Protein AF-A0A978S9V2-F1 (afdb_monomer)

Structure (mmCIF, N/CA/C/O backbone):
data_AF-A0A978S9V2-F1
#
_entry.id   AF-A0A978S9V2-F1
#
loop_
_atom_site.group_PDB
_atom_site.id
_atom_site.type_symbol
_atom_site.label_atom_id
_atom_site.label_alt_id
_atom_site.label_comp_id
_atom_site.label_asym_id
_atom_site.label_entity_id
_atom_site.label_seq_id
_atom_site.pdbx_PDB_ins_code
_atom_site.Cartn_x
_atom_site.Cartn_y
_atom_site.Cartn_z
_atom_site.occupancy
_atom_site.B_iso_or_equiv
_atom_site.auth_seq_id
_atom_site.auth_comp_id
_atom_site.auth_asym_id
_atom_site.auth_atom_id
_atom_site.pdbx_PDB_model_num
ATOM 1 N N . MET A 1 1 ? 34.628 8.560 -65.265 1.00 61.41 1 MET A N 1
ATOM 2 C CA . MET A 1 1 ? 34.557 8.306 -63.808 1.00 61.41 1 MET A CA 1
ATOM 3 C C . MET A 1 1 ? 33.973 9.504 -63.064 1.00 61.41 1 MET A C 1
ATOM 5 O O . MET A 1 1 ? 33.261 9.303 -62.089 1.00 61.41 1 MET A O 1
ATOM 9 N N . ASP A 1 2 ? 34.156 10.719 -63.581 1.00 76.75 2 ASP A N 1
ATOM 10 C CA . ASP A 1 2 ? 33.736 11.970 -62.929 1.00 76.75 2 ASP A CA 1
ATOM 11 C C . ASP A 1 2 ? 32.212 12.151 -62.829 1.00 76.75 2 ASP A C 1
ATOM 13 O O . ASP A 1 2 ? 31.717 12.600 -61.801 1.00 76.75 2 ASP A O 1
ATOM 17 N N . LEU A 1 3 ? 31.441 11.716 -63.838 1.00 75.19 3 LEU A N 1
ATOM 18 C CA . LEU A 1 3 ? 29.969 11.798 -63.816 1.00 75.19 3 LEU A CA 1
ATOM 19 C C . LEU A 1 3 ? 29.335 10.874 -62.756 1.00 75.19 3 LEU A C 1
ATOM 21 O O . LEU A 1 3 ? 28.337 11.225 -62.135 1.00 75.19 3 LEU A O 1
ATOM 25 N N . VAL A 1 4 ? 29.932 9.696 -62.532 1.00 78.44 4 VAL A N 1
ATOM 26 C CA . VAL A 1 4 ? 29.474 8.723 -61.523 1.00 78.44 4 VAL A CA 1
ATOM 27 C C . VAL A 1 4 ? 29.807 9.225 -60.118 1.00 78.44 4 VAL A C 1
ATOM 29 O O . VAL A 1 4 ? 28.968 9.141 -59.226 1.00 78.44 4 VAL A O 1
ATOM 32 N N . LEU A 1 5 ? 30.993 9.818 -59.931 1.00 76.50 5 LEU A N 1
ATOM 33 C CA . LEU A 1 5 ? 31.361 10.459 -58.668 1.00 76.50 5 LEU A CA 1
ATOM 34 C C . LEU A 1 5 ? 30.442 11.649 -58.343 1.00 76.50 5 LEU A C 1
ATOM 36 O O . LEU A 1 5 ? 30.001 11.777 -57.204 1.00 76.50 5 LEU A O 1
ATOM 40 N N . ALA A 1 6 ? 30.109 12.479 -59.338 1.00 78.38 6 ALA A N 1
ATOM 41 C CA . ALA A 1 6 ? 29.243 13.647 -59.165 1.00 78.38 6 ALA A CA 1
ATOM 42 C C . ALA A 1 6 ? 27.792 13.288 -58.787 1.00 78.38 6 ALA A C 1
ATOM 44 O O . ALA A 1 6 ? 27.153 14.042 -58.058 1.00 78.38 6 ALA A O 1
ATOM 45 N N . LEU A 1 7 ? 27.281 12.134 -59.239 1.00 76.44 7 LEU A N 1
ATOM 46 C CA . LEU A 1 7 ? 25.946 11.629 -58.883 1.00 76.44 7 LEU A CA 1
ATOM 47 C C . LEU A 1 7 ? 25.916 10.900 -57.529 1.00 76.44 7 LEU A C 1
ATOM 49 O O . LEU A 1 7 ? 24.924 10.992 -56.809 1.00 76.44 7 LEU A O 1
ATOM 53 N N . LEU A 1 8 ? 26.995 10.198 -57.161 1.00 80.19 8 LEU A N 1
ATOM 54 C CA . LEU A 1 8 ? 27.087 9.487 -55.881 1.00 80.19 8 LEU A CA 1
ATOM 55 C C . LEU A 1 8 ? 27.379 10.417 -54.696 1.00 80.19 8 LEU A C 1
ATOM 57 O O . LEU A 1 8 ? 26.892 10.154 -53.602 1.00 80.19 8 LEU A O 1
ATOM 61 N N . PHE A 1 9 ? 28.121 11.508 -54.902 1.00 83.44 9 PHE A N 1
ATOM 62 C CA . PHE A 1 9 ? 28.491 12.464 -53.851 1.00 83.44 9 PHE A CA 1
ATOM 63 C C . PHE A 1 9 ? 27.306 13.090 -53.079 1.00 83.44 9 PHE A C 1
ATOM 65 O O . PHE A 1 9 ? 27.344 13.100 -51.849 1.00 83.44 9 PHE A O 1
ATOM 72 N N . PRO A 1 10 ? 26.225 13.585 -53.718 1.00 79.69 10 PRO A N 1
ATOM 73 C CA . PRO A 1 10 ? 25.066 14.087 -52.978 1.00 79.69 10 PRO A CA 1
ATOM 74 C C . PRO A 1 10 ? 24.311 12.964 -52.258 1.00 79.69 10 PRO A C 1
ATOM 76 O O . PRO A 1 10 ? 23.772 13.194 -51.180 1.00 79.69 10 PRO A O 1
ATOM 79 N N . PHE A 1 11 ? 24.305 11.745 -52.806 1.00 80.81 11 PHE A N 1
ATOM 80 C CA . PHE A 1 11 ? 23.657 10.594 -52.179 1.00 80.81 11 PHE A CA 1
ATOM 81 C C . PHE A 1 11 ? 24.416 10.138 -50.928 1.00 80.81 11 PHE A C 1
ATOM 83 O O . PHE A 1 11 ? 23.800 9.893 -49.896 1.00 80.81 11 PHE A O 1
ATOM 90 N N . THR A 1 12 ? 25.751 10.098 -50.972 1.00 78.81 12 THR A N 1
ATOM 91 C CA . THR A 1 12 ? 26.580 9.804 -49.796 1.00 78.81 12 THR A CA 1
ATOM 92 C C . THR A 1 12 ? 26.512 10.918 -48.758 1.00 78.81 12 THR A C 1
ATOM 94 O O . THR A 1 12 ? 26.415 10.610 -47.575 1.00 78.81 12 THR A O 1
ATOM 97 N N . LEU A 1 13 ? 26.486 12.192 -49.161 1.00 78.69 13 LEU A N 1
ATOM 98 C CA . LEU A 1 13 ? 26.325 13.317 -48.235 1.00 78.69 13 LEU A CA 1
ATOM 99 C C . LEU A 1 13 ? 24.945 13.313 -47.557 1.00 78.69 13 LEU A C 1
ATOM 101 O O . LEU A 1 13 ? 24.856 13.565 -46.359 1.00 78.69 13 LEU A O 1
ATOM 105 N N . LEU A 1 14 ? 23.880 12.983 -48.295 1.00 76.25 14 LEU A N 1
ATOM 106 C CA . LEU A 1 14 ? 22.527 12.837 -47.752 1.00 76.25 14 LEU A CA 1
ATOM 107 C C . LEU A 1 14 ? 22.433 11.636 -46.800 1.00 76.25 14 LEU A C 1
ATOM 109 O O . LEU A 1 14 ? 21.829 11.748 -45.739 1.00 76.25 14 LEU A O 1
ATOM 113 N N . LEU A 1 15 ? 23.051 10.504 -47.146 1.00 72.81 15 LEU A N 1
ATOM 114 C CA . LEU A 1 15 ? 23.054 9.304 -46.308 1.00 72.81 15 LEU A CA 1
ATOM 115 C C . LEU A 1 15 ? 23.854 9.526 -45.013 1.00 72.81 15 LEU A C 1
ATOM 117 O O . LEU A 1 15 ? 23.408 9.148 -43.932 1.00 72.81 15 LEU A O 1
ATOM 121 N N . LEU A 1 16 ? 25.011 10.188 -45.113 1.00 69.81 16 LEU A N 1
ATOM 122 C CA . LEU A 1 16 ? 25.879 10.493 -43.975 1.00 69.81 16 LEU A CA 1
ATOM 123 C C . LEU A 1 16 ? 25.289 11.610 -43.095 1.00 69.81 16 LEU A C 1
ATOM 125 O O . LEU A 1 16 ? 25.286 11.495 -41.871 1.00 69.81 16 LEU A O 1
ATOM 129 N N . GLY A 1 17 ? 24.743 12.666 -43.707 1.00 65.81 17 GLY A N 1
ATOM 130 C CA . GLY A 1 17 ? 24.103 13.786 -43.012 1.00 65.81 17 GLY A CA 1
ATOM 131 C C . GLY A 1 17 ? 22.752 13.418 -42.393 1.00 65.81 17 GLY A C 1
ATOM 132 O O . GLY A 1 17 ? 22.474 13.786 -41.253 1.00 65.81 17 GLY A O 1
ATOM 133 N N . GLY A 1 18 ? 21.938 12.631 -43.103 1.00 64.31 18 GLY A N 1
ATOM 134 C CA . GLY A 1 18 ? 20.679 12.085 -42.597 1.00 64.31 18 GLY A CA 1
ATOM 135 C C . GLY A 1 18 ? 20.906 11.105 -41.448 1.00 64.31 18 GLY A C 1
ATOM 136 O O . GLY A 1 18 ? 20.257 11.227 -40.412 1.00 64.31 18 GLY A O 1
ATOM 137 N N . GLY A 1 19 ? 21.899 10.217 -41.581 1.00 64.19 19 GLY A N 1
ATOM 138 C CA . GLY A 1 19 ? 22.315 9.316 -40.507 1.00 64.19 19 GLY A CA 1
ATOM 139 C C . GLY A 1 19 ? 22.765 10.066 -39.247 1.00 64.19 19 GLY A C 1
ATOM 140 O O . GLY A 1 19 ? 22.345 9.720 -38.142 1.00 64.19 19 GLY A O 1
ATOM 141 N N . ALA A 1 20 ? 23.542 11.143 -39.400 1.00 62.25 20 ALA A N 1
ATOM 142 C CA . ALA A 1 20 ? 23.980 11.974 -38.279 1.00 62.25 20 ALA A CA 1
ATOM 143 C C . ALA A 1 20 ? 22.811 12.668 -37.553 1.00 62.25 20 ALA A C 1
ATOM 145 O O . ALA A 1 20 ? 22.791 12.690 -36.325 1.00 62.25 20 ALA A O 1
ATOM 146 N N . ALA A 1 21 ? 21.801 13.181 -38.261 1.00 61.62 21 ALA A N 1
ATOM 147 C CA . ALA A 1 21 ? 20.644 13.811 -37.615 1.00 61.62 21 ALA A CA 1
ATOM 148 C C . ALA A 1 21 ? 19.782 12.804 -36.828 1.00 61.62 21 ALA A C 1
ATOM 150 O O . ALA A 1 21 ? 19.339 13.101 -35.722 1.00 61.62 21 ALA A O 1
ATOM 151 N N . SER A 1 22 ? 19.602 11.587 -37.352 1.00 62.66 22 SER A N 1
ATOM 152 C CA . SER A 1 22 ? 18.889 10.503 -36.655 1.00 62.66 22 SER A CA 1
ATOM 153 C C . SER A 1 22 ? 19.675 9.858 -35.506 1.00 62.66 22 SER A C 1
ATOM 155 O O . SER A 1 22 ? 19.133 9.025 -34.785 1.00 62.66 22 SER A O 1
ATOM 157 N N . SER A 1 23 ? 20.950 10.219 -35.338 1.00 74.94 23 SER A N 1
ATOM 158 C CA . SER A 1 23 ? 21.834 9.608 -34.343 1.00 74.94 23 SER A CA 1
ATOM 159 C C . SER A 1 23 ? 21.680 10.210 -32.948 1.00 74.94 23 SER A C 1
ATOM 161 O O . SER A 1 23 ? 22.048 9.591 -31.960 1.00 74.94 23 SER A O 1
ATOM 163 N N . MET A 1 24 ? 21.157 11.428 -32.828 1.00 83.50 24 MET A N 1
ATOM 164 C CA . MET A 1 24 ? 21.107 12.133 -31.551 1.00 83.50 24 MET A CA 1
ATOM 165 C C . MET A 1 24 ? 19.735 11.989 -30.895 1.00 83.50 24 MET A C 1
ATOM 167 O O . MET A 1 24 ? 18.736 12.492 -31.406 1.00 83.50 24 MET A O 1
ATOM 171 N N . LYS A 1 25 ? 19.689 11.351 -29.722 1.00 86.81 25 LYS A N 1
ATOM 172 C CA . LYS A 1 25 ? 18.493 11.263 -28.878 1.00 86.81 25 LYS A CA 1
ATOM 173 C C . LYS A 1 25 ? 18.740 11.966 -27.550 1.00 86.81 25 LYS A C 1
ATOM 175 O O . LYS A 1 25 ? 19.698 11.670 -26.840 1.00 86.81 25 LYS A O 1
ATOM 180 N N . LEU A 1 26 ? 17.848 12.888 -27.206 1.00 89.69 26 LEU A N 1
ATOM 181 C CA . LEU A 1 26 ? 17.814 13.515 -25.891 1.00 89.69 26 LEU A CA 1
ATOM 182 C C . LEU A 1 26 ? 16.949 12.667 -24.952 1.00 89.69 26 LEU A C 1
ATOM 184 O O . LEU A 1 26 ? 15.792 12.399 -25.274 1.00 89.69 26 LEU A O 1
ATOM 188 N N . ILE A 1 27 ? 17.509 12.272 -23.810 1.00 92.50 27 ILE A N 1
ATOM 189 C CA . ILE A 1 27 ? 16.778 11.616 -22.720 1.00 92.50 27 ILE A CA 1
ATOM 190 C C . ILE A 1 27 ? 16.527 12.642 -21.617 1.00 92.50 27 ILE A C 1
ATOM 192 O O . ILE A 1 27 ? 17.443 13.356 -21.197 1.00 92.50 27 ILE A O 1
ATOM 196 N N . ASN A 1 28 ? 15.276 12.731 -21.167 1.00 91.69 28 ASN A N 1
ATOM 197 C CA . ASN A 1 28 ? 14.870 13.672 -20.129 1.00 91.69 28 ASN A CA 1
ATOM 198 C C . ASN A 1 28 ? 15.464 13.300 -18.763 1.00 91.69 28 ASN A C 1
ATOM 200 O O . ASN A 1 28 ? 15.701 12.134 -18.458 1.00 91.69 28 ASN A O 1
ATOM 204 N N . GLN A 1 29 ? 15.656 14.303 -17.905 1.00 90.50 29 GLN A N 1
ATOM 205 C CA . GLN A 1 29 ? 16.089 14.078 -16.524 1.00 90.50 29 GLN A CA 1
ATOM 206 C C . GLN A 1 29 ? 15.099 13.188 -15.764 1.00 90.50 29 GLN A C 1
ATOM 208 O O . GLN A 1 29 ? 13.885 13.405 -15.808 1.00 90.50 29 GLN A O 1
ATOM 213 N N . GLY A 1 30 ? 15.625 12.189 -15.053 1.00 90.50 30 GLY A N 1
ATOM 214 C CA . GLY A 1 30 ? 14.831 11.190 -14.335 1.00 90.50 30 GLY A CA 1
ATOM 215 C C . GLY A 1 30 ? 14.221 10.092 -15.213 1.00 90.50 30 GLY A C 1
ATOM 216 O O . GLY A 1 30 ? 13.412 9.325 -14.699 1.00 90.50 30 GLY A O 1
ATOM 217 N N . ASN A 1 31 ? 14.598 10.010 -16.491 1.00 94.12 31 ASN A N 1
ATOM 218 C CA . ASN A 1 31 ? 14.337 8.853 -17.344 1.00 94.12 31 ASN A CA 1
ATOM 219 C C . ASN A 1 31 ? 15.657 8.190 -17.739 1.00 94.12 31 ASN A C 1
ATOM 221 O O . ASN A 1 31 ? 16.692 8.849 -17.855 1.00 94.12 31 ASN A O 1
ATOM 225 N N . GLU A 1 32 ? 15.597 6.892 -17.987 1.00 94.75 32 GLU A N 1
ATOM 226 C CA . GLU A 1 32 ? 16.678 6.115 -18.579 1.00 94.75 32 GLU A CA 1
ATOM 227 C C . GLU A 1 32 ? 16.117 5.301 -19.746 1.00 94.75 32 GLU A C 1
ATOM 229 O O . GLU A 1 32 ? 14.918 5.031 -19.815 1.00 94.75 32 GLU A O 1
ATOM 234 N N . ALA A 1 33 ? 16.979 4.919 -20.684 1.00 94.88 33 ALA A N 1
ATOM 235 C CA . ALA A 1 33 ? 16.569 4.088 -21.811 1.00 94.88 33 ALA A CA 1
ATOM 236 C C . ALA A 1 33 ? 17.560 2.954 -22.065 1.00 94.88 33 ALA A C 1
ATOM 238 O O . ALA A 1 33 ? 18.762 3.118 -21.855 1.00 94.88 33 ALA A O 1
ATOM 239 N N . LEU A 1 34 ? 17.073 1.810 -22.540 1.00 94.56 34 LEU A N 1
ATOM 240 C CA . LEU A 1 34 ? 17.917 0.682 -22.933 1.00 94.56 34 LEU A CA 1
ATOM 241 C C . LEU A 1 34 ? 18.047 0.612 -24.445 1.00 94.56 34 LEU A C 1
ATOM 243 O O . LEU A 1 34 ? 17.070 0.758 -25.185 1.00 94.56 34 LEU A O 1
ATOM 247 N N . VAL A 1 35 ? 19.275 0.362 -24.888 1.00 94.50 35 VAL A N 1
ATOM 248 C CA . VAL A 1 35 ? 19.612 0.225 -26.299 1.00 94.50 35 VAL A CA 1
ATOM 249 C C . VAL A 1 35 ? 20.066 -1.190 -26.574 1.00 94.50 35 VAL A C 1
ATOM 251 O O . VAL A 1 35 ? 20.998 -1.699 -25.941 1.00 94.50 35 VAL A O 1
ATOM 254 N N . GLU A 1 36 ? 19.459 -1.780 -27.593 1.00 94.62 36 GLU A N 1
ATOM 255 C CA . GLU A 1 36 ? 19.910 -3.029 -28.174 1.00 94.62 36 GLU A CA 1
ATOM 256 C C . GLU A 1 36 ? 20.604 -2.779 -29.504 1.00 94.62 36 GLU A C 1
ATOM 258 O O . GLU A 1 36 ? 20.183 -1.944 -30.307 1.00 94.62 36 GLU A O 1
ATOM 263 N N . ARG A 1 37 ? 21.658 -3.553 -29.754 1.00 93.25 37 ARG A N 1
ATOM 264 C CA . ARG A 1 37 ? 22.321 -3.620 -31.051 1.00 93.25 37 ARG A CA 1
ATOM 265 C C . ARG A 1 37 ? 22.143 -5.015 -31.615 1.00 93.25 37 ARG A C 1
ATOM 267 O O . ARG A 1 37 ? 22.615 -5.982 -31.022 1.00 93.25 37 ARG A O 1
ATOM 274 N N . LEU A 1 38 ? 21.486 -5.114 -32.772 1.00 90.25 38 LEU A N 1
ATOM 275 C CA . LEU A 1 38 ? 21.221 -6.395 -33.445 1.00 90.25 38 LEU A CA 1
ATOM 276 C C . LEU A 1 38 ? 20.538 -7.433 -32.521 1.00 90.25 38 LEU A C 1
ATOM 278 O O . LEU A 1 38 ? 20.874 -8.616 -32.556 1.00 90.25 38 LEU A O 1
ATOM 282 N N . GLY A 1 39 ? 19.610 -6.979 -31.670 1.00 86.88 39 GLY A N 1
ATOM 283 C CA . GLY A 1 39 ? 18.834 -7.831 -30.756 1.00 86.88 39 GLY A CA 1
ATOM 284 C C . GLY A 1 39 ? 19.584 -8.310 -29.509 1.00 86.88 39 GLY A C 1
ATOM 285 O O . GLY A 1 39 ? 19.162 -9.269 -28.872 1.00 86.88 39 GLY A O 1
ATOM 286 N N . LYS A 1 40 ? 20.725 -7.696 -29.174 1.00 90.88 40 LYS A N 1
ATOM 287 C CA . LYS A 1 40 ? 21.423 -7.917 -27.901 1.00 90.88 40 LYS A CA 1
ATOM 288 C C . LYS A 1 40 ? 21.531 -6.613 -27.137 1.00 90.88 40 LYS A C 1
ATOM 290 O O . LYS A 1 40 ? 21.808 -5.574 -27.742 1.00 90.88 40 LYS A O 1
ATOM 295 N N . TYR A 1 41 ? 21.404 -6.690 -25.816 1.00 92.94 41 TYR A N 1
ATOM 296 C CA . TYR A 1 41 ? 21.690 -5.563 -24.938 1.00 92.94 41 TYR A CA 1
ATOM 297 C C . TYR A 1 41 ? 23.083 -4.986 -25.229 1.00 92.94 41 TYR A C 1
ATOM 299 O O . TYR A 1 41 ? 24.070 -5.723 -25.316 1.00 92.94 41 TYR A O 1
ATOM 307 N N . HIS A 1 42 ? 23.152 -3.666 -25.415 1.00 91.38 42 HIS A N 1
ATOM 308 C CA . HIS A 1 42 ? 24.404 -2.964 -25.681 1.00 91.38 42 HIS A CA 1
ATOM 309 C C . HIS A 1 42 ? 24.790 -2.023 -24.542 1.00 91.38 42 HIS A C 1
ATOM 311 O O . HIS A 1 42 ? 25.922 -2.090 -24.062 1.00 91.38 42 HIS A O 1
ATOM 317 N N . ARG A 1 43 ? 23.884 -1.117 -24.150 1.00 91.38 43 ARG A N 1
ATOM 318 C CA . ARG A 1 43 ? 24.111 -0.150 -23.067 1.00 91.38 43 ARG A CA 1
ATOM 319 C C . ARG A 1 43 ? 22.824 0.536 -22.616 1.00 91.38 43 ARG A C 1
ATOM 321 O O . ARG A 1 43 ? 21.846 0.608 -23.361 1.00 91.38 43 ARG A O 1
ATOM 328 N N . LYS A 1 44 ? 22.907 1.148 -21.438 1.00 93.31 44 LYS A N 1
ATOM 329 C CA . LYS A 1 44 ? 21.927 2.081 -20.880 1.00 93.31 44 LYS A CA 1
ATOM 330 C C . LYS A 1 44 ? 22.249 3.534 -21.254 1.00 93.31 44 LYS A C 1
ATOM 332 O O . LYS A 1 44 ? 23.409 3.941 -21.215 1.00 93.31 44 LYS A O 1
ATOM 337 N N . LEU A 1 45 ? 21.227 4.313 -21.598 1.00 93.25 45 LEU A N 1
ATOM 338 C CA . LEU A 1 45 ? 21.300 5.753 -21.833 1.00 93.25 45 LEU A CA 1
ATOM 339 C C . LEU A 1 45 ? 20.907 6.503 -20.563 1.00 93.25 45 LEU A C 1
ATOM 341 O O . LEU A 1 45 ? 19.831 6.278 -20.008 1.00 93.25 45 LEU A O 1
ATOM 345 N N . GLN A 1 46 ? 21.779 7.408 -20.132 1.00 92.25 46 GLN A N 1
ATOM 346 C CA . GLN A 1 46 ? 21.533 8.314 -19.011 1.00 92.25 46 GLN A CA 1
ATOM 347 C C . GLN A 1 46 ? 20.901 9.627 -19.503 1.00 92.25 46 GLN A C 1
ATOM 349 O O . GLN A 1 46 ? 20.977 9.926 -20.702 1.00 92.25 46 GLN A O 1
ATOM 354 N N . PRO A 1 47 ? 20.310 10.440 -18.609 1.00 92.88 47 PRO A N 1
ATOM 355 C CA . PRO A 1 47 ? 19.790 11.753 -18.966 1.00 92.88 47 PRO A CA 1
ATOM 356 C C . PRO A 1 47 ? 20.803 12.630 -19.704 1.00 92.88 47 PRO A C 1
ATOM 358 O O . PRO A 1 47 ? 21.959 12.748 -19.299 1.00 92.88 47 PRO A O 1
ATOM 361 N N . GLY A 1 48 ? 20.346 13.295 -20.764 1.00 92.19 48 GLY A N 1
ATOM 362 C CA . GLY A 1 48 ? 21.180 14.139 -21.614 1.00 92.19 48 GLY A CA 1
ATOM 363 C C . GLY A 1 48 ? 21.225 13.678 -23.067 1.00 92.19 48 GLY A C 1
ATOM 364 O O . GLY A 1 48 ? 20.385 12.903 -23.535 1.00 92.19 48 GLY A O 1
ATOM 365 N N . LEU A 1 49 ? 22.181 14.234 -23.812 1.00 90.06 49 LEU A N 1
ATOM 366 C CA . LEU A 1 49 ? 22.330 13.969 -25.237 1.00 90.06 49 LEU A CA 1
ATOM 367 C C . LEU A 1 49 ? 23.096 12.663 -25.446 1.00 90.06 49 LEU A C 1
ATOM 369 O O . LEU A 1 49 ? 24.273 12.560 -25.106 1.00 90.06 49 LEU A O 1
ATOM 373 N N . ASN A 1 50 ? 22.427 11.683 -26.041 1.00 90.06 50 ASN A N 1
ATOM 374 C CA . ASN A 1 50 ? 22.989 10.379 -26.341 1.00 90.06 50 ASN A CA 1
ATOM 375 C C . ASN A 1 50 ? 23.112 10.197 -27.856 1.00 90.06 50 ASN A C 1
ATOM 377 O O . ASN A 1 50 ? 22.212 10.554 -28.615 1.00 90.06 50 ASN A O 1
ATOM 381 N N . PHE A 1 51 ? 24.235 9.629 -28.289 1.00 88.38 51 PHE A N 1
ATOM 382 C CA . PHE A 1 51 ? 24.491 9.291 -29.688 1.00 88.38 51 PHE A CA 1
ATOM 383 C C . PHE A 1 51 ? 24.158 7.822 -29.937 1.00 88.38 51 PHE A C 1
ATOM 385 O O . PHE A 1 51 ? 24.622 6.976 -29.185 1.00 88.38 51 PHE A O 1
ATOM 392 N N . LEU A 1 52 ? 23.422 7.510 -30.993 1.00 88.56 52 LEU A N 1
ATOM 393 C CA . LEU A 1 52 ? 22.936 6.195 -31.402 1.00 88.56 52 LEU A CA 1
ATOM 394 C C . LEU A 1 52 ? 23.342 5.960 -32.847 1.00 88.56 52 LEU A C 1
ATOM 396 O O . LEU A 1 52 ? 23.245 6.863 -33.673 1.00 88.56 52 LEU A O 1
ATOM 400 N N . ILE A 1 53 ? 23.781 4.749 -33.176 1.00 85.56 53 ILE A N 1
ATOM 401 C CA . ILE A 1 53 ? 24.082 4.426 -34.567 1.00 85.56 53 ILE A CA 1
ATOM 402 C C . ILE A 1 53 ? 22.762 4.090 -35.269 1.00 85.56 53 ILE A C 1
ATOM 404 O O . ILE A 1 53 ? 22.187 3.039 -34.971 1.00 85.56 53 ILE A O 1
ATOM 408 N N . PRO A 1 54 ? 22.271 4.932 -36.200 1.00 78.19 54 PRO A N 1
ATOM 409 C CA . PRO A 1 54 ? 21.035 4.637 -36.917 1.00 78.19 54 PRO A CA 1
ATOM 410 C C . PRO A 1 54 ? 21.161 3.285 -37.631 1.00 78.19 54 PRO A C 1
ATOM 412 O O . PRO A 1 54 ? 22.242 2.926 -38.098 1.00 78.19 54 PRO A O 1
ATOM 415 N N . VAL A 1 55 ? 20.057 2.536 -37.718 1.00 81.62 55 VAL A N 1
ATOM 416 C CA . VAL A 1 55 ? 19.960 1.171 -38.285 1.00 81.62 55 VAL A CA 1
ATOM 417 C C . VAL A 1 55 ? 20.501 0.052 -37.381 1.00 81.62 55 VAL A C 1
ATOM 419 O O . VAL A 1 55 ? 19.898 -1.019 -37.346 1.00 81.62 5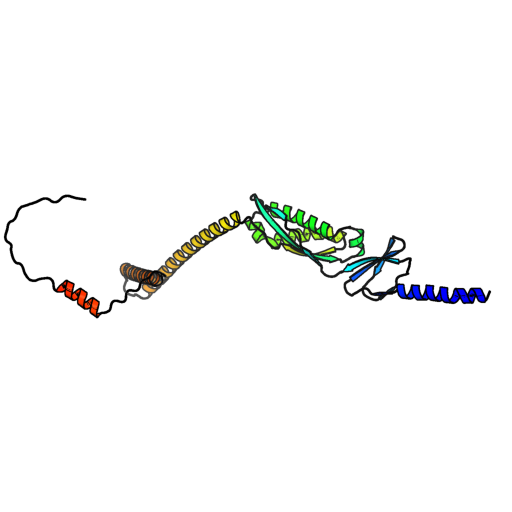5 VAL A O 1
ATOM 422 N N . LEU A 1 56 ? 21.602 0.262 -36.651 1.00 87.06 56 LEU A N 1
ATOM 423 C CA . LEU A 1 56 ? 22.184 -0.773 -35.778 1.00 87.06 56 LEU A CA 1
ATOM 424 C C . LEU A 1 56 ? 21.630 -0.748 -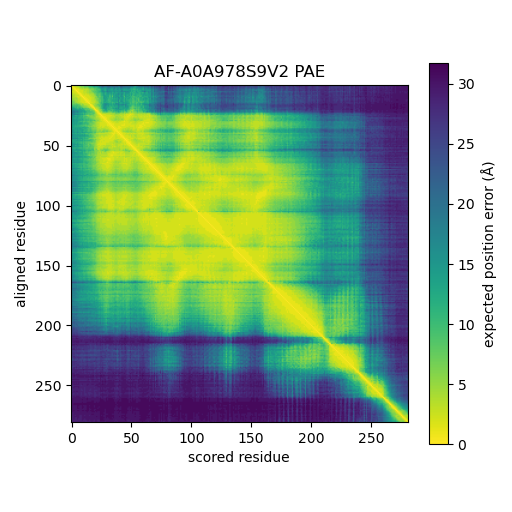34.351 1.00 87.06 56 LEU A C 1
ATOM 426 O O . LEU A 1 56 ? 21.412 -1.817 -33.779 1.00 87.06 56 LEU A O 1
ATOM 430 N N . ASP A 1 57 ? 21.449 0.449 -33.791 1.00 90.69 57 ASP A N 1
ATOM 431 C CA . ASP A 1 57 ? 20.986 0.665 -32.422 1.00 90.69 57 ASP A CA 1
ATOM 432 C C . ASP A 1 57 ? 19.478 0.944 -32.412 1.00 90.69 57 ASP A C 1
ATOM 434 O O . ASP A 1 57 ? 19.006 1.842 -33.109 1.00 90.69 57 ASP A O 1
ATOM 438 N N . ASN A 1 58 ? 18.733 0.216 -31.580 1.00 89.19 58 ASN A N 1
ATOM 439 C CA . ASN A 1 58 ? 17.310 0.447 -31.335 1.00 89.19 58 ASN A CA 1
ATOM 440 C C . ASN A 1 58 ? 17.073 0.701 -29.844 1.00 89.19 58 ASN A C 1
ATOM 442 O O . ASN A 1 58 ? 17.633 0.003 -28.999 1.00 89.19 58 ASN A O 1
ATOM 446 N N . ILE A 1 59 ? 16.238 1.690 -29.521 1.00 90.56 59 ILE A N 1
ATOM 447 C CA . ILE A 1 59 ? 15.757 1.906 -28.152 1.00 90.56 59 ILE A CA 1
ATOM 448 C C . ILE A 1 59 ? 14.566 0.979 -27.938 1.00 90.56 59 ILE A C 1
ATOM 450 O O . ILE A 1 59 ? 13.567 1.106 -28.645 1.00 90.56 59 ILE A O 1
ATOM 454 N N . ILE A 1 60 ? 14.681 0.057 -26.986 1.00 91.38 60 ILE A N 1
ATOM 455 C CA . ILE A 1 60 ? 13.627 -0.926 -26.696 1.00 91.38 60 ILE A CA 1
ATOM 456 C C . ILE A 1 60 ? 12.679 -0.407 -25.618 1.00 91.38 60 ILE A C 1
ATOM 458 O O . ILE A 1 60 ? 11.466 -0.552 -25.740 1.00 91.38 60 ILE A O 1
ATOM 462 N N . VAL A 1 61 ? 13.229 0.235 -24.588 1.00 91.81 61 VAL A N 1
ATOM 463 C CA . VAL A 1 61 ? 12.456 0.785 -23.474 1.00 91.81 61 VAL A CA 1
ATOM 464 C C . VAL A 1 61 ? 13.046 2.122 -23.048 1.00 91.81 61 VAL A C 1
ATOM 466 O O . VAL A 1 61 ? 14.266 2.285 -22.995 1.00 91.81 61 VAL A O 1
ATOM 469 N N . GLU A 1 62 ? 12.170 3.078 -22.763 1.00 93.38 62 GLU A N 1
ATOM 470 C CA . GLU A 1 62 ? 12.470 4.325 -22.064 1.00 93.38 62 GLU A CA 1
ATOM 471 C C . GLU A 1 62 ? 11.503 4.394 -20.884 1.00 93.38 62 GLU A C 1
ATOM 473 O O . GLU A 1 62 ? 10.291 4.419 -21.097 1.00 93.38 62 GLU A O 1
ATOM 478 N N . ASP A 1 63 ? 12.029 4.390 -19.662 1.00 94.00 63 ASP A N 1
ATOM 479 C CA . ASP A 1 63 ? 11.212 4.416 -18.448 1.00 94.00 63 ASP A CA 1
ATOM 480 C C . ASP A 1 63 ? 11.769 5.413 -17.429 1.00 94.00 63 ASP A C 1
ATOM 482 O O . ASP A 1 63 ? 12.913 5.878 -17.515 1.00 94.00 63 ASP A O 1
ATOM 486 N N . THR A 1 64 ? 10.930 5.786 -16.472 1.00 94.38 64 THR A N 1
ATOM 487 C CA . THR A 1 64 ? 11.290 6.713 -15.414 1.00 94.38 64 THR A CA 1
ATOM 488 C C . THR A 1 64 ? 11.972 5.989 -14.258 1.00 94.38 64 THR A C 1
ATOM 490 O O . THR A 1 64 ?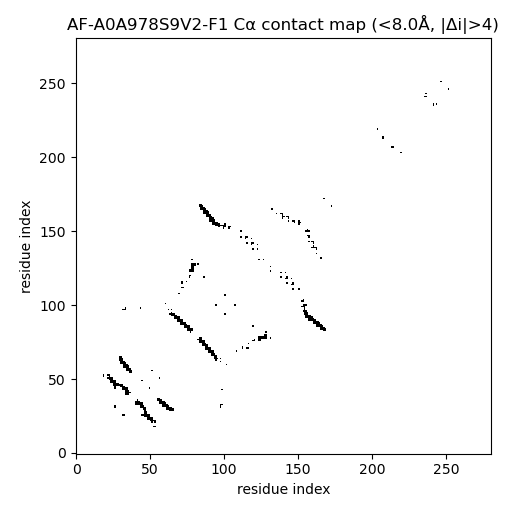 11.548 4.929 -13.816 1.00 94.38 64 THR A O 1
ATOM 493 N N . VAL A 1 65 ? 13.031 6.598 -13.730 1.00 93.69 65 VAL A N 1
ATOM 494 C CA . VAL A 1 65 ? 13.691 6.163 -12.485 1.00 93.69 65 VAL A CA 1
ATOM 495 C C . VAL A 1 65 ? 13.162 6.923 -11.265 1.00 93.69 65 VAL A C 1
ATOM 497 O O . VAL A 1 65 ? 13.719 6.838 -10.175 1.00 93.69 65 VAL A O 1
ATOM 500 N N . ARG A 1 66 ? 12.116 7.737 -11.450 1.00 95.38 66 ARG A N 1
ATOM 501 C CA . ARG A 1 66 ? 11.463 8.476 -10.365 1.00 95.38 66 ARG A CA 1
ATOM 502 C C . ARG A 1 66 ? 10.618 7.527 -9.515 1.00 95.38 66 ARG A C 1
ATOM 504 O O . ARG A 1 66 ? 10.271 6.435 -9.946 1.00 95.38 66 ARG A O 1
ATOM 511 N N . GLU A 1 67 ? 10.250 7.981 -8.320 1.00 95.69 67 GLU A N 1
ATOM 512 C CA . GLU A 1 67 ? 9.265 7.290 -7.487 1.00 95.69 67 GLU A CA 1
ATOM 513 C C . GLU A 1 67 ? 7.923 7.194 -8.224 1.00 95.69 67 GLU A C 1
ATOM 515 O O . GLU A 1 67 ? 7.372 8.191 -8.700 1.00 95.69 67 GLU A O 1
ATOM 520 N N . GLN A 1 68 ? 7.424 5.969 -8.322 1.00 95.00 68 GLN A N 1
ATOM 521 C CA . GLN A 1 68 ? 6.165 5.595 -8.938 1.00 95.00 68 GLN A CA 1
ATOM 522 C C . GLN A 1 68 ? 5.233 5.018 -7.876 1.00 95.00 68 GLN A C 1
ATOM 524 O O . GLN A 1 68 ? 5.660 4.461 -6.862 1.00 95.00 68 GLN A O 1
ATOM 529 N N . VAL A 1 69 ? 3.937 5.162 -8.133 1.00 96.56 69 VAL A N 1
ATOM 530 C CA . VAL A 1 69 ? 2.872 4.694 -7.251 1.00 96.56 69 VAL A CA 1
ATOM 531 C C . VAL A 1 69 ? 2.103 3.600 -7.972 1.00 96.56 69 VAL A C 1
ATOM 533 O O . VAL A 1 69 ? 1.675 3.795 -9.109 1.00 96.56 69 VAL A O 1
ATOM 536 N N . LEU A 1 70 ? 1.933 2.459 -7.310 1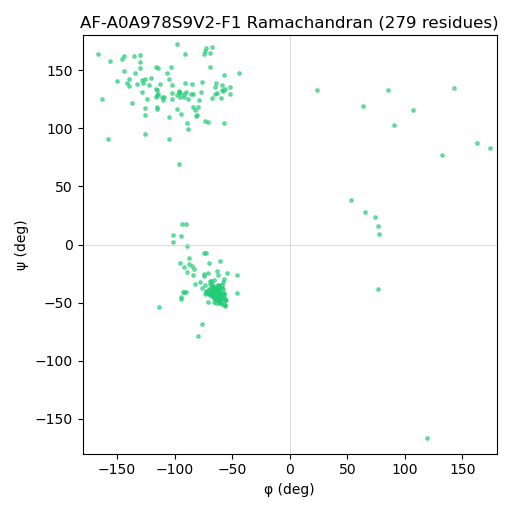.00 95.94 70 LEU A N 1
ATOM 537 C CA . LEU A 1 70 ? 1.074 1.370 -7.755 1.00 95.94 70 LEU A CA 1
ATOM 538 C C . LEU A 1 70 ? -0.070 1.204 -6.755 1.00 95.94 70 LEU A C 1
ATOM 540 O O . LEU A 1 70 ? 0.169 0.897 -5.585 1.00 95.94 70 LEU A O 1
ATOM 544 N N . ASP A 1 71 ? -1.295 1.423 -7.225 1.00 95.62 71 ASP A N 1
ATOM 545 C CA . ASP A 1 71 ? -2.508 1.143 -6.457 1.00 95.62 71 ASP A CA 1
ATOM 546 C C . ASP A 1 71 ? -2.899 -0.324 -6.651 1.00 95.62 71 ASP A C 1
ATOM 548 O O . ASP A 1 71 ? -2.935 -0.823 -7.778 1.00 95.62 71 ASP A O 1
ATOM 552 N N . ILE A 1 72 ? -3.139 -1.019 -5.547 1.00 95.12 72 ILE A N 1
ATOM 553 C CA . ILE A 1 72 ? -3.416 -2.451 -5.529 1.00 95.12 72 ILE A CA 1
ATOM 554 C C . ILE A 1 72 ? -4.922 -2.648 -5.516 1.00 95.12 72 ILE A C 1
ATOM 556 O O . ILE A 1 72 ? -5.631 -2.058 -4.696 1.00 95.12 72 ILE A O 1
ATOM 560 N N . THR A 1 73 ? -5.415 -3.506 -6.408 1.00 92.44 73 THR A N 1
ATOM 561 C CA . THR A 1 73 ? -6.850 -3.770 -6.496 1.00 92.44 73 THR A CA 1
ATOM 562 C C . THR A 1 73 ? -7.396 -4.303 -5.164 1.00 92.44 73 THR A C 1
ATOM 564 O O . THR A 1 73 ? -6.757 -5.154 -4.540 1.00 92.44 73 THR A O 1
ATOM 567 N N . PRO A 1 74 ? -8.571 -3.832 -4.699 1.00 92.69 74 PRO A N 1
ATOM 568 C CA . PRO A 1 74 ? -9.181 -4.358 -3.485 1.00 92.69 74 PRO A CA 1
ATOM 569 C C . PRO A 1 74 ? -9.427 -5.865 -3.583 1.00 92.69 74 PRO A C 1
ATOM 571 O O . PRO A 1 74 ? -9.985 -6.355 -4.566 1.00 92.69 74 PRO A O 1
ATOM 574 N N . GLN A 1 75 ? -9.026 -6.598 -2.546 1.00 89.62 75 GLN A N 1
ATOM 575 C CA . GLN A 1 75 ? -9.203 -8.045 -2.455 1.00 89.62 75 GLN A CA 1
ATOM 576 C C . GLN A 1 75 ? -9.923 -8.416 -1.162 1.00 89.62 75 GLN A C 1
ATOM 578 O O . GLN A 1 75 ? -9.648 -7.861 -0.097 1.00 89.62 75 GLN A O 1
ATOM 583 N N . ALA A 1 76 ? -10.803 -9.413 -1.247 1.00 92.19 76 ALA A N 1
ATOM 584 C CA . ALA A 1 76 ? -11.416 -10.014 -0.073 1.00 92.19 76 ALA A CA 1
ATOM 585 C C . ALA A 1 76 ? -10.424 -10.960 0.628 1.00 92.19 76 ALA A C 1
ATOM 587 O O . ALA A 1 76 ? -9.813 -11.840 0.004 1.00 92.19 76 ALA A O 1
ATOM 588 N N . ALA A 1 77 ? -10.298 -10.793 1.940 1.00 92.75 77 ALA A N 1
ATOM 589 C CA . ALA A 1 77 ? -9.539 -11.650 2.836 1.00 92.75 77 ALA A CA 1
ATOM 590 C C . ALA A 1 77 ? -10.407 -12.037 4.039 1.00 92.75 77 ALA A C 1
ATOM 592 O O . ALA A 1 77 ? -11.326 -11.316 4.422 1.00 92.75 77 ALA A O 1
ATOM 593 N N . ILE A 1 78 ? -10.121 -13.199 4.621 1.00 94.25 78 ILE A N 1
ATOM 594 C CA . ILE A 1 78 ? -10.819 -13.693 5.807 1.00 94.25 78 ILE A CA 1
ATOM 595 C C . ILE A 1 78 ? -9.834 -13.636 6.968 1.00 94.25 78 ILE A C 1
ATOM 597 O O . ILE A 1 78 ? -8.742 -14.193 6.870 1.00 94.25 78 ILE A O 1
ATOM 601 N N . THR A 1 79 ? -10.212 -12.949 8.039 1.00 95.12 79 THR A N 1
ATOM 602 C CA . THR A 1 79 ? -9.435 -12.862 9.280 1.00 95.12 79 THR A CA 1
ATOM 603 C C . THR A 1 79 ? -9.491 -14.173 10.068 1.00 95.12 79 THR A C 1
ATOM 605 O O . THR A 1 79 ? -10.320 -15.053 9.820 1.00 95.12 79 THR A O 1
ATOM 608 N N . LYS A 1 80 ? -8.645 -14.300 11.092 1.00 96.19 80 LYS A N 1
ATOM 609 C CA . LYS A 1 80 ? -8.585 -15.481 11.968 1.00 96.19 80 LYS A CA 1
ATOM 610 C C . LYS A 1 80 ? -9.908 -15.817 12.669 1.00 96.19 80 LYS A C 1
ATOM 612 O O . LYS A 1 80 ? -10.175 -16.977 12.973 1.00 96.19 80 LYS A O 1
ATOM 617 N N . ASP A 1 81 ? -10.731 -14.812 12.943 1.00 95.12 81 ASP A N 1
ATOM 618 C CA . ASP A 1 81 ? -12.067 -14.921 13.542 1.00 95.12 81 ASP A CA 1
ATOM 619 C C . ASP A 1 81 ? -13.191 -15.070 12.499 1.00 95.12 81 ASP A C 1
ATOM 621 O O . ASP A 1 81 ? -14.366 -14.942 12.831 1.00 95.12 81 ASP A O 1
ATOM 625 N N . SER A 1 82 ? -12.847 -15.439 11.258 1.00 93.00 82 SER A N 1
ATOM 626 C CA . SER A 1 82 ? -13.791 -15.729 10.167 1.00 93.00 82 SER A CA 1
ATOM 627 C C . SER A 1 82 ? -14.611 -14.524 9.695 1.00 93.00 82 SER A C 1
ATOM 629 O O . SER A 1 82 ? -15.717 -14.688 9.177 1.00 93.00 82 SER A O 1
ATOM 631 N N . VAL A 1 83 ? -14.071 -13.312 9.832 1.00 92.62 83 VAL A N 1
ATOM 632 C CA . VAL A 1 83 ? -14.682 -12.099 9.282 1.00 92.62 83 VAL A CA 1
ATOM 633 C C . VAL A 1 83 ? -14.132 -11.843 7.882 1.00 92.62 83 VAL A C 1
ATOM 635 O O . VAL A 1 83 ? -12.923 -11.828 7.666 1.00 92.62 83 VAL A O 1
ATOM 638 N N . SER A 1 84 ? -15.030 -11.630 6.920 1.00 92.62 84 SER A N 1
ATOM 639 C CA . SER A 1 84 ? -14.652 -11.180 5.578 1.00 92.62 84 SER A CA 1
ATOM 640 C C . SER A 1 84 ? -14.379 -9.680 5.602 1.00 92.62 84 SER A C 1
ATOM 642 O O . SER A 1 84 ? -15.259 -8.910 5.984 1.00 92.62 84 SER A O 1
ATOM 644 N N . VAL A 1 85 ? -13.193 -9.276 5.159 1.00 92.25 85 VAL A N 1
ATOM 645 C CA . VAL A 1 85 ? -12.773 -7.877 5.017 1.00 92.25 85 VAL A CA 1
ATOM 646 C C . VAL A 1 85 ? -12.239 -7.641 3.611 1.00 92.25 85 VAL A C 1
ATOM 648 O O . VAL A 1 85 ? -11.570 -8.505 3.044 1.00 92.25 85 VAL A O 1
ATOM 651 N N . GLU A 1 86 ? -12.527 -6.480 3.036 1.00 93.38 86 GLU A N 1
ATOM 652 C CA . GLU A 1 86 ? -11.882 -6.042 1.798 1.00 93.38 86 GLU A CA 1
ATOM 653 C C . GLU A 1 86 ? -10.719 -5.120 2.138 1.00 93.38 86 GLU A C 1
ATOM 655 O O . GLU A 1 86 ? -10.863 -4.195 2.941 1.00 93.38 86 GLU A O 1
ATOM 660 N N . VAL A 1 87 ? -9.560 -5.390 1.539 1.00 92.44 87 VAL A N 1
ATOM 661 C CA . VAL A 1 87 ? -8.328 -4.646 1.800 1.00 92.44 87 VAL A CA 1
ATOM 662 C C . VAL A 1 87 ? -7.664 -4.265 0.493 1.00 92.44 87 VAL A C 1
ATOM 664 O O . VAL A 1 87 ? -7.565 -5.074 -0.430 1.00 92.44 87 VAL A O 1
ATOM 667 N N . ASN A 1 88 ? -7.179 -3.032 0.447 1.00 92.88 88 ASN A N 1
ATOM 668 C CA . ASN A 1 88 ? -6.326 -2.509 -0.605 1.00 92.88 88 ASN A CA 1
ATOM 669 C C . ASN A 1 88 ? -5.091 -1.819 -0.007 1.00 92.88 88 ASN A C 1
ATOM 671 O O . ASN A 1 88 ? -5.033 -1.488 1.183 1.00 92.88 88 ASN A O 1
ATOM 675 N N . ALA A 1 89 ? -4.082 -1.612 -0.845 1.00 94.50 89 ALA A N 1
ATOM 676 C CA . ALA A 1 89 ? -2.820 -1.010 -0.446 1.00 94.50 89 ALA A CA 1
ATOM 677 C C . ALA A 1 89 ? -2.240 -0.162 -1.578 1.00 94.50 89 ALA A C 1
ATOM 679 O O . ALA A 1 89 ? -2.574 -0.350 -2.743 1.00 94.50 89 ALA A O 1
ATOM 680 N N . ILE A 1 90 ? -1.343 0.750 -1.226 1.00 96.12 90 ILE A N 1
ATOM 681 C CA . ILE A 1 90 ? -0.532 1.512 -2.171 1.00 96.12 90 ILE A CA 1
ATOM 682 C C . ILE A 1 90 ? 0.927 1.125 -1.969 1.00 96.12 90 ILE A C 1
ATOM 684 O O . ILE A 1 90 ? 1.429 1.105 -0.841 1.00 96.12 90 ILE A O 1
ATOM 688 N N . VAL A 1 91 ? 1.620 0.851 -3.069 1.00 97.19 91 VAL A N 1
ATOM 689 C CA . VAL A 1 91 ? 3.058 0.584 -3.078 1.00 97.19 91 VAL A CA 1
ATOM 690 C C . VAL A 1 91 ? 3.773 1.735 -3.765 1.00 97.19 91 VAL A C 1
ATOM 692 O O . VAL A 1 91 ? 3.470 2.072 -4.910 1.00 97.19 91 VAL A O 1
ATOM 695 N N . TYR A 1 92 ? 4.761 2.305 -3.082 1.00 97.12 92 TYR A N 1
ATOM 696 C CA . TYR A 1 92 ? 5.672 3.276 -3.673 1.00 97.12 92 TYR A CA 1
ATOM 697 C C . TYR A 1 92 ? 6.986 2.582 -3.978 1.00 97.12 92 TYR A C 1
ATOM 699 O O . TYR A 1 92 ? 7.604 1.971 -3.100 1.00 97.12 92 TYR A O 1
ATOM 707 N N . TRP A 1 93 ? 7.417 2.677 -5.225 1.00 96.75 93 TRP A N 1
ATOM 708 C CA . TRP A 1 93 ? 8.576 1.959 -5.728 1.00 96.75 93 TRP A CA 1
ATOM 709 C C . TRP A 1 93 ? 9.333 2.814 -6.736 1.00 96.75 93 TRP A C 1
ATOM 711 O O . TRP A 1 93 ? 8.820 3.808 -7.241 1.00 96.75 93 TRP A O 1
ATOM 721 N N . GLN A 1 94 ? 10.580 2.452 -7.002 1.00 95.69 94 GLN A N 1
ATOM 722 C CA . GLN A 1 94 ? 11.378 3.077 -8.051 1.00 95.69 94 GLN A CA 1
ATOM 723 C C . GLN A 1 94 ? 12.278 2.043 -8.720 1.00 95.69 94 GLN A C 1
ATOM 725 O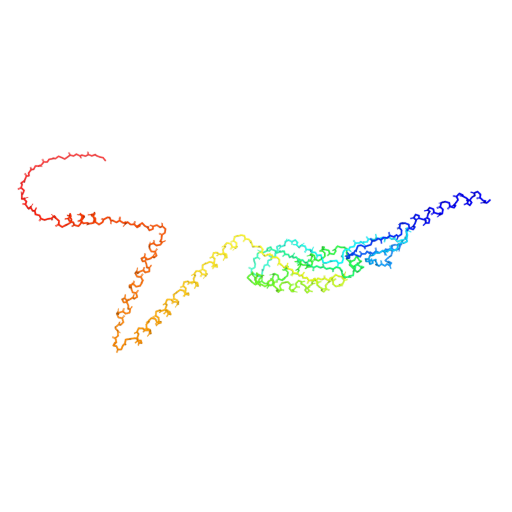 O . GLN A 1 94 ? 12.749 1.094 -8.079 1.00 95.69 94 GLN A O 1
ATOM 730 N N . ILE A 1 95 ? 12.550 2.255 -10.003 1.00 95.75 95 ILE A N 1
ATOM 731 C CA . ILE A 1 95 ? 13.521 1.469 -10.759 1.00 95.75 95 ILE A CA 1
ATOM 732 C C . ILE A 1 95 ? 14.921 1.988 -10.429 1.00 95.75 95 ILE A C 1
ATOM 734 O O . ILE A 1 95 ? 15.243 3.143 -10.700 1.00 95.75 95 ILE A O 1
ATOM 738 N N . VAL A 1 96 ? 15.762 1.128 -9.853 1.00 95.00 96 VAL A N 1
ATOM 739 C CA . VAL A 1 96 ? 17.179 1.433 -9.589 1.00 95.00 96 VAL A CA 1
ATOM 740 C C . VAL A 1 96 ? 18.044 0.970 -10.761 1.00 95.00 96 VAL A C 1
ATOM 742 O O . VAL A 1 96 ? 18.955 1.679 -11.191 1.00 95.00 96 VAL A O 1
ATOM 745 N N . GLU A 1 97 ? 17.741 -0.207 -11.310 1.00 94.38 97 GLU A N 1
ATOM 746 C CA . GLU A 1 97 ? 18.454 -0.802 -12.440 1.00 94.38 97 GLU A CA 1
ATOM 747 C C . GLU A 1 97 ? 17.476 -1.147 -13.572 1.00 94.38 97 GLU A C 1
ATOM 749 O O . GLU A 1 97 ? 16.896 -2.233 -13.594 1.00 94.38 97 GLU A O 1
ATOM 754 N N . LEU A 1 98 ? 17.321 -0.238 -14.544 1.00 93.75 98 LEU A N 1
ATOM 755 C CA . LEU A 1 98 ? 16.388 -0.415 -15.668 1.00 93.75 98 LEU A CA 1
ATOM 756 C C . LEU A 1 98 ? 16.678 -1.667 -16.509 1.00 93.75 98 LEU A C 1
ATOM 758 O O . LEU A 1 98 ? 15.752 -2.348 -16.938 1.00 93.75 98 LEU A O 1
ATOM 762 N N . GLU A 1 99 ? 17.957 -1.995 -16.713 1.00 93.12 99 GLU A N 1
ATOM 763 C CA . GLU A 1 99 ? 18.378 -3.210 -17.425 1.00 93.12 99 GLU A CA 1
ATOM 764 C C . GLU A 1 99 ? 17.806 -4.463 -16.757 1.00 93.12 99 GLU A C 1
ATOM 766 O O . GLU A 1 99 ? 17.157 -5.289 -17.399 1.00 93.12 99 GLU A O 1
ATOM 771 N N . LYS A 1 100 ? 18.000 -4.570 -15.442 1.00 93.94 100 LYS A N 1
ATOM 772 C CA . LYS A 1 100 ? 17.533 -5.704 -14.656 1.00 93.94 100 LYS A CA 1
ATOM 773 C C . LYS A 1 100 ? 16.009 -5.752 -14.628 1.00 93.94 100 LYS A C 1
ATOM 775 O O . LYS A 1 100 ? 15.459 -6.837 -14.790 1.00 93.94 100 LYS A O 1
ATOM 780 N N . ALA A 1 101 ? 15.343 -4.605 -14.503 1.00 93.56 101 ALA A N 1
ATOM 781 C CA . ALA A 1 101 ? 13.885 -4.526 -14.490 1.00 93.56 101 ALA A CA 1
ATOM 782 C C . ALA A 1 101 ? 13.270 -5.025 -15.800 1.00 93.56 101 ALA A C 1
ATOM 784 O O . ALA A 1 101 ? 12.334 -5.814 -15.758 1.00 93.56 101 ALA A O 1
ATOM 785 N N . HIS A 1 102 ? 13.834 -4.634 -16.945 1.00 92.31 102 HIS A N 1
ATOM 786 C CA . HIS A 1 102 ? 13.307 -5.022 -18.251 1.00 92.31 102 HIS A CA 1
ATOM 787 C C . HIS A 1 102 ? 13.560 -6.496 -18.599 1.00 92.31 102 HIS A C 1
ATOM 789 O O . HIS A 1 102 ? 12.687 -7.162 -19.145 1.00 92.31 102 HIS A O 1
ATOM 795 N N . TYR A 1 103 ? 14.751 -7.023 -18.296 1.00 92.19 103 TYR A N 1
ATOM 796 C CA . TYR A 1 103 ? 15.111 -8.388 -18.702 1.00 92.19 103 TYR A CA 1
ATOM 797 C C . TYR A 1 103 ? 14.776 -9.465 -17.663 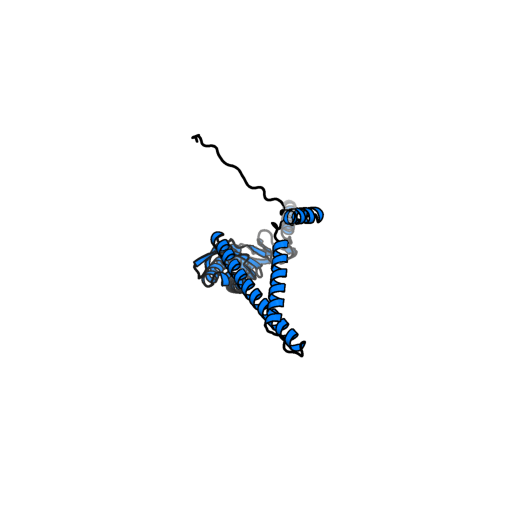1.00 92.19 103 TYR A C 1
ATOM 799 O O . TYR A 1 103 ? 14.714 -10.643 -18.015 1.00 92.19 103 TYR A O 1
ATOM 807 N N . SER A 1 104 ? 14.578 -9.104 -16.390 1.00 92.06 104 SER A N 1
ATOM 808 C CA . SER A 1 104 ? 14.296 -10.090 -15.331 1.00 92.06 104 SER A CA 1
ATOM 809 C C . SER A 1 104 ? 12.811 -10.386 -15.167 1.00 92.06 104 SER A C 1
ATOM 811 O O . SER A 1 104 ? 12.464 -11.441 -14.634 1.00 92.06 104 SER A O 1
ATOM 813 N N . ILE A 1 105 ? 11.935 -9.466 -15.580 1.00 92.25 105 ILE A N 1
ATOM 814 C CA . ILE A 1 105 ? 10.491 -9.636 -15.472 1.00 92.25 105 ILE A CA 1
ATOM 815 C C . ILE A 1 105 ? 9.758 -8.896 -16.589 1.00 92.25 105 ILE A C 1
ATOM 817 O O . ILE A 1 105 ? 10.135 -7.795 -16.961 1.00 92.25 105 ILE A O 1
ATOM 821 N N . ASP A 1 106 ? 8.702 -9.516 -17.113 1.00 89.94 106 ASP A N 1
ATOM 822 C CA . ASP A 1 106 ? 7.892 -8.948 -18.194 1.00 89.94 106 ASP A CA 1
ATOM 823 C C . ASP A 1 106 ? 6.965 -7.839 -17.662 1.00 89.94 106 ASP A C 1
ATOM 825 O O . ASP A 1 106 ? 7.181 -6.652 -17.895 1.00 89.94 106 ASP A O 1
ATOM 829 N N . ASN A 1 107 ? 5.969 -8.207 -16.846 1.00 92.75 107 ASN A N 1
ATOM 830 C CA . ASN A 1 107 ? 5.054 -7.250 -16.224 1.00 92.75 107 ASN A CA 1
ATOM 831 C C . ASN A 1 107 ? 5.375 -7.054 -14.737 1.00 92.75 107 ASN A C 1
ATOM 833 O O . ASN A 1 107 ? 4.860 -7.762 -13.867 1.00 92.75 107 ASN A O 1
ATOM 837 N N . LEU A 1 108 ? 6.227 -6.066 -14.459 1.00 92.94 108 LEU A N 1
ATOM 838 C CA . LEU A 1 108 ? 6.659 -5.719 -13.106 1.00 92.94 108 LEU A CA 1
ATOM 839 C C . LEU A 1 108 ? 5.487 -5.332 -12.188 1.00 92.94 108 LEU A C 1
ATOM 841 O O . LEU A 1 108 ? 5.411 -5.812 -11.059 1.00 92.94 108 LEU A O 1
ATOM 845 N N . ALA A 1 109 ? 4.562 -4.496 -12.669 1.00 93.25 109 ALA A N 1
ATOM 846 C CA . ALA A 1 109 ? 3.432 -4.019 -11.871 1.00 93.25 109 ALA A CA 1
ATOM 847 C C . ALA A 1 109 ? 2.519 -5.175 -11.435 1.00 93.25 109 ALA A C 1
ATOM 849 O O . ALA A 1 109 ? 2.204 -5.305 -10.254 1.00 93.25 109 ALA A O 1
ATOM 850 N N . LEU A 1 110 ? 2.178 -6.071 -12.368 1.00 95.38 110 LEU A N 1
ATOM 851 C CA . LEU A 1 110 ? 1.369 -7.257 -12.080 1.00 95.38 110 LEU A CA 1
ATOM 852 C C . LEU A 1 110 ? 2.066 -8.201 -11.088 1.00 95.38 110 LEU A C 1
ATOM 854 O O . LEU A 1 110 ? 1.423 -8.813 -10.236 1.00 95.38 110 LEU A O 1
ATOM 858 N N . ALA A 1 111 ? 3.386 -8.341 -11.191 1.00 95.06 111 ALA A N 1
ATOM 859 C CA . ALA A 1 111 ? 4.149 -9.190 -10.286 1.00 95.06 111 ALA A CA 1
ATOM 860 C C . ALA A 1 111 ? 4.170 -8.642 -8.854 1.00 95.06 111 ALA A C 1
ATOM 862 O O . ALA A 1 111 ? 3.935 -9.401 -7.912 1.00 95.06 111 ALA A O 1
ATOM 863 N N . ILE A 1 112 ? 4.386 -7.330 -8.696 1.00 95.69 112 ILE A N 1
ATOM 864 C CA . ILE A 1 112 ? 4.273 -6.642 -7.404 1.00 95.69 112 ILE A CA 1
ATOM 865 C C . ILE A 1 112 ? 2.860 -6.831 -6.842 1.00 95.69 112 ILE A C 1
ATOM 867 O O . ILE A 1 112 ? 2.715 -7.238 -5.689 1.00 95.69 112 ILE A O 1
ATOM 871 N N . GLU A 1 113 ? 1.825 -6.622 -7.659 1.00 95.81 113 GLU A N 1
ATOM 872 C CA . GLU A 1 113 ? 0.429 -6.796 -7.252 1.00 95.81 113 GLU A CA 1
ATOM 873 C C . GLU A 1 113 ? 0.142 -8.211 -6.730 1.00 95.81 113 GLU A C 1
ATOM 875 O O . GLU A 1 113 ? -0.441 -8.381 -5.658 1.00 95.81 113 GLU A O 1
ATOM 880 N N . ASN A 1 114 ? 0.625 -9.244 -7.420 1.00 95.31 114 ASN A N 1
ATOM 881 C CA . ASN A 1 114 ? 0.453 -10.630 -6.989 1.00 95.31 114 ASN A CA 1
ATOM 882 C C . ASN A 1 114 ? 1.146 -10.938 -5.652 1.00 95.31 114 ASN A C 1
ATOM 884 O O . ASN A 1 114 ? 0.583 -11.662 -4.820 1.00 95.31 114 ASN A O 1
ATOM 888 N N . ILE A 1 115 ? 2.346 -10.394 -5.424 1.00 95.25 115 ILE A N 1
ATOM 889 C CA . ILE A 1 115 ? 3.071 -10.575 -4.158 1.00 95.25 115 ILE A CA 1
ATOM 890 C C . ILE A 1 115 ? 2.324 -9.876 -3.023 1.00 95.25 115 ILE A C 1
ATOM 892 O O . ILE A 1 115 ? 2.123 -10.484 -1.967 1.00 95.25 115 ILE A O 1
ATOM 896 N N . VAL A 1 116 ? 1.859 -8.643 -3.247 1.00 96.12 116 VAL A N 1
ATOM 897 C CA . VAL A 1 116 ? 1.052 -7.910 -2.264 1.00 96.12 116 VAL A CA 1
ATOM 898 C C . VAL A 1 116 ? -0.212 -8.689 -1.928 1.00 96.12 116 VAL A C 1
ATOM 900 O O . VAL A 1 116 ? -0.453 -8.960 -0.757 1.00 96.12 116 VAL A O 1
ATOM 903 N N . ASN A 1 117 ? -0.978 -9.121 -2.930 1.00 95.31 117 ASN A N 1
ATOM 904 C CA . ASN A 1 117 ? -2.234 -9.845 -2.729 1.00 95.31 117 ASN A CA 1
ATOM 905 C C . ASN A 1 117 ? -2.039 -11.149 -1.946 1.00 95.31 117 ASN A C 1
ATOM 907 O O . ASN A 1 117 ? -2.825 -11.477 -1.054 1.00 95.31 117 ASN A O 1
ATOM 911 N N . THR A 1 118 ? -0.975 -11.890 -2.252 1.00 95.38 118 THR A N 1
ATOM 912 C CA . THR A 1 118 ? -0.649 -13.138 -1.549 1.00 95.38 118 THR A CA 1
ATOM 913 C C . THR A 1 118 ? -0.237 -12.867 -0.102 1.00 95.38 118 THR A C 1
ATOM 915 O O . THR A 1 118 ? -0.713 -13.542 0.813 1.00 95.38 118 THR A O 1
ATOM 918 N N . THR A 1 119 ? 0.594 -11.847 0.119 1.00 95.50 119 THR A N 1
ATOM 919 C CA . THR A 1 119 ? 1.116 -11.495 1.446 1.00 95.50 119 THR A CA 1
ATOM 920 C C . THR A 1 119 ? 0.036 -10.883 2.339 1.00 95.50 119 THR A C 1
ATOM 922 O O . THR A 1 119 ? -0.075 -11.265 3.502 1.00 95.50 119 THR A O 1
ATOM 925 N N . LEU A 1 120 ? -0.806 -9.995 1.796 1.00 94.06 120 LEU A N 1
ATOM 926 C CA . LEU A 1 120 ? -1.971 -9.436 2.486 1.00 94.06 120 LEU A CA 1
ATOM 927 C C . LEU A 1 120 ? -2.895 -10.550 2.966 1.00 94.06 120 LEU A C 1
ATOM 929 O O . LEU A 1 120 ? -3.216 -10.614 4.151 1.00 94.06 120 LEU A O 1
ATOM 933 N N . ARG A 1 121 ? -3.280 -11.465 2.067 1.00 94.12 121 ARG A N 1
ATOM 934 C CA . ARG A 1 121 ? -4.177 -12.576 2.404 1.00 94.12 121 ARG A CA 1
ATOM 935 C C . ARG A 1 121 ? -3.596 -13.467 3.503 1.00 94.12 121 ARG A C 1
ATOM 937 O O . ARG A 1 121 ? -4.328 -13.843 4.414 1.00 94.12 121 ARG A O 1
ATOM 944 N N . ALA A 1 122 ? -2.303 -13.786 3.431 1.00 94.31 122 ALA A N 1
ATOM 945 C CA . ALA A 1 122 ? -1.633 -14.587 4.451 1.00 94.31 122 ALA A CA 1
ATOM 946 C C . ALA A 1 122 ? -1.609 -13.870 5.810 1.00 94.31 122 ALA A C 1
ATOM 948 O O . ALA A 1 122 ? -2.047 -14.437 6.808 1.00 94.31 122 ALA A O 1
ATOM 949 N N . LYS A 1 123 ? -1.167 -12.605 5.844 1.00 94.81 123 LYS A N 1
ATOM 950 C CA . LYS A 1 123 ? -1.016 -11.852 7.095 1.00 94.81 123 LYS A CA 1
ATOM 951 C C . LYS A 1 123 ? -2.357 -11.567 7.772 1.00 94.81 123 LYS A C 1
ATOM 953 O O . LYS A 1 123 ? -2.470 -11.745 8.980 1.00 94.81 123 LYS A O 1
ATOM 958 N N . ILE A 1 124 ? -3.382 -11.190 7.006 1.00 93.94 124 ILE A N 1
ATOM 959 C CA . ILE A 1 124 ? -4.739 -10.963 7.531 1.00 93.94 124 ILE A CA 1
ATOM 960 C C . ILE A 1 124 ? -5.329 -12.265 8.089 1.00 93.94 124 ILE A C 1
ATOM 962 O O . ILE A 1 124 ? -5.956 -12.247 9.145 1.00 93.94 124 ILE A O 1
ATOM 966 N N . GLY A 1 125 ? -5.082 -13.408 7.440 1.00 94.56 125 GLY A N 1
ATOM 967 C CA . GLY A 1 125 ? -5.547 -14.712 7.924 1.00 94.56 125 GLY A CA 1
ATOM 968 C C . GLY A 1 125 ? -4.961 -15.131 9.279 1.00 94.56 125 GLY A C 1
ATOM 969 O O . GLY A 1 125 ? -5.563 -15.930 9.995 1.00 94.56 125 GLY A O 1
ATOM 970 N N . GLU A 1 126 ? -3.810 -14.578 9.666 1.00 94.94 126 GLU A N 1
ATOM 971 C CA . GLU A 1 126 ? -3.165 -14.845 10.956 1.00 94.94 126 GLU A CA 1
ATOM 972 C C . GLU A 1 126 ? -3.653 -13.927 12.090 1.00 94.94 126 GLU A C 1
ATOM 974 O O . GLU A 1 126 ? -3.456 -14.254 13.266 1.00 94.94 126 GLU A O 1
ATOM 979 N N . MET A 1 127 ? -4.300 -12.806 11.756 1.00 94.31 127 MET A N 1
ATOM 980 C CA . MET A 1 127 ? -4.704 -11.749 12.689 1.00 94.31 127 MET A CA 1
ATOM 981 C C . MET A 1 127 ? -6.217 -11.770 12.934 1.00 94.31 127 MET A C 1
ATOM 983 O O . MET A 1 127 ? -7.011 -12.124 12.060 1.00 94.31 127 MET A O 1
ATOM 987 N N . LYS A 1 128 ? -6.646 -11.397 14.144 1.00 95.62 128 LYS A N 1
ATOM 988 C CA . LYS A 1 128 ? -8.072 -11.129 14.418 1.00 95.62 128 LYS A CA 1
ATOM 989 C C . LYS A 1 128 ? -8.505 -9.806 13.786 1.00 95.62 128 LYS A C 1
ATOM 991 O O . LYS A 1 128 ? -7.656 -8.983 13.440 1.00 95.62 128 LYS A O 1
ATOM 996 N N . LEU A 1 129 ? -9.810 -9.551 13.695 1.00 92.25 129 LEU A N 1
ATOM 997 C CA . LEU A 1 129 ? -10.318 -8.308 13.111 1.00 92.25 129 LEU A CA 1
ATOM 998 C C . LEU A 1 129 ? -9.758 -7.044 13.798 1.00 92.25 129 LEU A C 1
ATOM 1000 O O . LEU A 1 129 ? -9.186 -6.181 13.135 1.00 92.25 129 LEU A O 1
ATOM 1004 N N . GLU A 1 130 ? -9.870 -6.949 15.126 1.00 90.38 130 GLU A N 1
ATOM 1005 C CA . GLU A 1 130 ? -9.402 -5.781 15.899 1.00 90.38 130 GLU A CA 1
ATOM 1006 C C . GLU A 1 130 ? -7.876 -5.586 15.779 1.00 90.38 130 GLU A C 1
ATOM 1008 O O . GLU A 1 130 ? -7.377 -4.462 15.677 1.00 90.38 130 GLU A O 1
ATOM 1013 N N . GLU A 1 131 ? -7.128 -6.694 15.746 1.00 91.44 131 GLU A N 1
ATOM 1014 C CA . GLU A 1 131 ? -5.674 -6.707 15.543 1.00 91.44 131 GLU A CA 1
ATOM 1015 C C . GLU A 1 131 ? -5.316 -6.235 14.134 1.00 91.44 131 GLU A C 1
ATOM 1017 O O . GLU A 1 131 ? -4.336 -5.527 13.961 1.00 91.44 131 GLU A O 1
ATOM 1022 N N . THR A 1 132 ? -6.117 -6.578 13.127 1.00 90.62 132 THR A N 1
ATOM 1023 C CA . THR A 1 132 ? -5.891 -6.144 11.742 1.00 90.62 132 THR A CA 1
ATOM 1024 C C . THR A 1 132 ? -6.116 -4.636 11.599 1.00 90.62 132 THR A C 1
ATOM 1026 O O . THR A 1 132 ? -5.328 -3.959 10.947 1.00 90.62 132 THR A O 1
ATOM 1029 N N . ILE A 1 133 ? -7.148 -4.092 12.256 1.00 88.06 133 ILE A N 1
ATOM 1030 C CA . ILE A 1 133 ? -7.456 -2.651 12.247 1.00 88.06 133 ILE A CA 1
ATOM 1031 C C . ILE A 1 133 ? -6.373 -1.843 12.977 1.00 88.06 133 ILE A C 1
ATOM 1033 O O . ILE A 1 133 ? -5.972 -0.776 12.516 1.00 88.06 133 ILE A O 1
ATOM 1037 N N . SER A 1 134 ? -5.900 -2.332 14.125 1.00 89.00 134 SER A N 1
ATOM 1038 C CA . SER A 1 134 ? -4.886 -1.639 14.936 1.00 89.00 134 SER A CA 1
ATOM 1039 C C . SER A 1 134 ? -3.444 -1.909 14.479 1.00 89.00 134 SER A C 1
ATOM 1041 O O . SER A 1 134 ? -2.561 -1.076 14.681 1.00 89.00 134 SER A O 1
ATOM 1043 N N . GLY A 1 135 ? -3.205 -3.051 13.840 1.00 87.75 135 GLY A N 1
ATOM 1044 C CA . GLY A 1 135 ? -1.898 -3.578 13.452 1.00 87.75 135 GLY A CA 1
ATOM 1045 C C . GLY A 1 135 ? -1.447 -3.221 12.037 1.00 87.75 135 GLY A C 1
ATOM 1046 O O . GLY A 1 135 ? -0.508 -3.840 11.537 1.00 87.75 135 GLY A O 1
ATOM 1047 N N . THR A 1 136 ? -2.043 -2.215 11.390 1.00 89.81 136 THR A N 1
ATOM 1048 C CA . THR A 1 136 ? -1.609 -1.719 10.069 1.00 89.81 136 THR A CA 1
ATOM 1049 C C . THR A 1 136 ? -0.087 -1.517 9.944 1.00 89.81 136 THR A C 1
ATOM 1051 O O . THR A 1 136 ? 0.475 -1.940 8.932 1.00 89.81 136 THR A O 1
ATOM 1054 N N . PRO A 1 137 ? 0.637 -0.965 10.944 1.00 91.94 137 PRO A N 1
ATOM 1055 C CA . PRO A 1 137 ? 2.096 -0.847 10.862 1.00 91.94 137 PRO A CA 1
ATOM 1056 C C . PRO A 1 137 ? 2.827 -2.194 10.740 1.00 91.94 137 PRO A C 1
ATOM 1058 O O . PRO A 1 137 ? 3.834 -2.289 10.039 1.00 91.94 137 PRO A O 1
ATOM 1061 N N . GLU A 1 138 ? 2.321 -3.244 11.392 1.00 92.94 138 GLU A N 1
ATOM 1062 C CA . GLU A 1 138 ? 2.895 -4.591 11.319 1.00 92.94 138 GLU A CA 1
ATOM 1063 C C . GLU A 1 138 ? 2.668 -5.214 9.935 1.00 92.94 138 GLU A C 1
ATOM 1065 O O . GLU A 1 138 ? 3.571 -5.838 9.375 1.00 92.94 138 GLU A O 1
ATOM 1070 N N . ILE A 1 139 ? 1.486 -4.993 9.352 1.00 94.00 139 ILE A N 1
ATOM 1071 C CA . ILE A 1 139 ? 1.154 -5.447 7.996 1.00 94.00 139 ILE A CA 1
ATOM 1072 C C . ILE A 1 139 ? 2.039 -4.732 6.967 1.00 94.00 139 ILE A C 1
ATOM 1074 O O . ILE A 1 139 ? 2.631 -5.389 6.111 1.00 94.00 139 ILE A O 1
ATOM 1078 N N . ASN A 1 140 ? 2.203 -3.411 7.087 1.00 95.12 140 ASN A N 1
ATOM 1079 C CA . ASN A 1 140 ? 3.072 -2.622 6.210 1.00 95.12 140 ASN A CA 1
ATOM 1080 C C . ASN A 1 140 ? 4.521 -3.137 6.238 1.00 95.12 140 ASN A C 1
ATOM 1082 O O . ASN A 1 140 ? 5.149 -3.277 5.189 1.00 95.12 140 ASN A O 1
ATOM 1086 N N . LEU A 1 141 ? 5.043 -3.469 7.425 1.00 95.06 141 LEU A N 1
ATOM 1087 C CA . LEU A 1 141 ? 6.393 -4.017 7.579 1.00 95.06 141 LEU A CA 1
ATOM 1088 C C . LEU A 1 141 ? 6.525 -5.414 6.954 1.00 95.06 141 LEU A C 1
ATOM 1090 O O . LEU A 1 141 ? 7.521 -5.701 6.287 1.00 95.06 141 LEU A O 1
ATOM 1094 N N . ALA A 1 142 ? 5.526 -6.279 7.146 1.00 94.75 142 ALA A N 1
ATOM 1095 C CA . ALA A 1 142 ? 5.506 -7.608 6.541 1.00 94.75 142 ALA A CA 1
ATOM 1096 C C . ALA A 1 142 ? 5.479 -7.533 5.005 1.00 94.75 142 ALA A C 1
ATOM 1098 O O . ALA A 1 142 ? 6.239 -8.242 4.345 1.00 94.75 142 ALA A O 1
ATOM 1099 N N . LEU A 1 143 ? 4.660 -6.637 4.445 1.00 95.94 143 LEU A N 1
ATOM 1100 C CA . LEU A 1 143 ? 4.583 -6.396 3.003 1.00 95.94 143 LEU A CA 1
ATOM 1101 C C . LEU A 1 143 ? 5.887 -5.845 2.441 1.00 95.94 143 LEU A C 1
ATOM 1103 O O . LEU A 1 143 ? 6.371 -6.352 1.432 1.00 95.94 143 LEU A O 1
ATOM 1107 N N . LEU A 1 144 ? 6.470 -4.845 3.106 1.00 96.50 144 LEU A N 1
ATOM 1108 C CA . LEU A 1 144 ? 7.749 -4.274 2.700 1.00 96.50 144 LEU A CA 1
ATOM 1109 C C . LEU A 1 144 ? 8.823 -5.361 2.630 1.00 96.50 144 LEU A C 1
ATOM 1111 O O . LEU A 1 144 ? 9.499 -5.479 1.617 1.00 96.50 144 LEU A O 1
ATOM 1115 N N . LYS A 1 145 ? 8.931 -6.198 3.668 1.00 96.19 145 LYS A N 1
ATOM 1116 C CA . LYS A 1 145 ? 9.921 -7.278 3.722 1.00 96.19 145 LYS A CA 1
ATOM 1117 C C . LYS A 1 145 ? 9.716 -8.323 2.620 1.00 96.19 145 LYS A C 1
ATOM 1119 O O . LYS A 1 145 ? 10.686 -8.727 1.989 1.00 96.19 145 LYS A O 1
ATOM 1124 N N . ALA A 1 146 ? 8.474 -8.759 2.402 1.00 95.81 146 ALA A N 1
ATOM 1125 C CA . ALA A 1 146 ? 8.154 -9.769 1.393 1.00 95.81 146 ALA A CA 1
ATOM 1126 C C . ALA A 1 146 ? 8.403 -9.265 -0.035 1.00 95.81 146 ALA A C 1
ATOM 1128 O O . ALA A 1 146 ? 8.860 -10.025 -0.887 1.00 95.81 146 ALA A O 1
ATOM 1129 N N . LEU A 1 147 ? 8.111 -7.988 -0.298 1.00 96.12 147 LEU A N 1
ATOM 1130 C CA . LEU A 1 147 ? 8.389 -7.384 -1.593 1.00 96.12 147 LEU A CA 1
ATOM 1131 C C . LEU A 1 147 ? 9.888 -7.181 -1.808 1.00 96.12 147 LEU A C 1
ATOM 1133 O O . LEU A 1 147 ? 10.390 -7.615 -2.838 1.00 96.12 147 LEU A O 1
ATOM 1137 N N . ASP A 1 148 ? 10.593 -6.580 -0.847 1.00 94.94 148 ASP A N 1
ATOM 1138 C CA . ASP A 1 148 ? 12.005 -6.198 -0.992 1.00 94.94 148 ASP A CA 1
ATOM 1139 C C . ASP A 1 148 ? 12.898 -7.406 -1.337 1.00 94.94 148 ASP A C 1
ATOM 1141 O O . ASP A 1 148 ? 13.702 -7.340 -2.267 1.00 94.94 148 ASP A O 1
ATOM 1145 N N . GLU A 1 149 ? 12.659 -8.560 -0.696 1.00 93.56 149 GLU A N 1
ATOM 1146 C CA . GLU A 1 149 ? 13.381 -9.818 -0.957 1.00 93.56 149 GLU A CA 1
ATOM 1147 C C . GLU A 1 149 ? 13.285 -10.291 -2.423 1.00 93.56 149 GLU A C 1
ATOM 1149 O O . GLU A 1 149 ? 14.205 -10.922 -2.964 1.00 93.56 149 GLU A O 1
ATOM 1154 N N . VAL A 1 150 ? 12.159 -10.011 -3.081 1.00 94.25 150 VAL A N 1
ATOM 1155 C CA . VAL A 1 150 ? 11.905 -10.437 -4.460 1.00 94.25 150 VAL A CA 1
ATOM 1156 C C . VAL A 1 150 ? 12.283 -9.336 -5.449 1.00 94.25 150 VAL A C 1
ATOM 1158 O O . VAL A 1 150 ? 12.960 -9.615 -6.441 1.00 94.25 150 VAL A O 1
ATOM 1161 N N . THR A 1 151 ? 11.893 -8.088 -5.183 1.00 95.06 151 THR A N 1
ATOM 1162 C CA . THR A 1 151 ? 12.047 -6.962 -6.115 1.00 95.06 151 THR A CA 1
ATOM 1163 C C . THR A 1 151 ? 13.496 -6.524 -6.288 1.00 95.06 151 THR A C 1
ATOM 1165 O O . THR A 1 151 ? 13.858 -6.041 -7.363 1.00 95.06 151 THR A O 1
ATOM 1168 N N . GLU A 1 152 ? 14.368 -6.782 -5.307 1.00 94.12 152 GLU A N 1
ATOM 1169 C CA . GLU A 1 152 ? 15.811 -6.548 -5.445 1.00 94.12 152 GLU A CA 1
ATOM 1170 C C . GLU A 1 152 ? 16.406 -7.349 -6.624 1.00 94.12 152 GLU A C 1
ATOM 1172 O O . GLU A 1 152 ? 17.263 -6.867 -7.379 1.00 94.12 152 GLU A O 1
ATOM 1177 N N . LYS A 1 153 ? 15.890 -8.560 -6.879 1.00 93.88 153 LYS A N 1
ATOM 1178 C CA . LYS A 1 153 ? 16.294 -9.395 -8.026 1.00 93.88 153 LYS A CA 1
ATOM 1179 C C . LYS A 1 153 ? 15.822 -8.832 -9.364 1.00 93.88 153 LYS A C 1
ATOM 1181 O O . LYS A 1 153 ? 16.360 -9.226 -10.390 1.00 93.88 153 LYS A O 1
ATOM 1186 N N . TRP A 1 154 ? 14.880 -7.897 -9.361 1.00 95.69 154 TRP A N 1
ATOM 1187 C CA . TRP A 1 154 ? 14.402 -7.198 -10.552 1.00 95.69 154 TRP A CA 1
ATOM 1188 C C . TRP A 1 154 ? 15.000 -5.795 -10.687 1.00 95.69 154 TRP A C 1
ATOM 1190 O O . TRP A 1 154 ? 14.670 -5.088 -11.624 1.00 95.69 154 TRP A O 1
ATOM 1200 N N . GLY A 1 155 ? 15.893 -5.371 -9.784 1.00 94.19 155 GLY A N 1
ATOM 1201 C CA . GLY A 1 155 ? 16.485 -4.027 -9.848 1.00 94.19 155 GLY A CA 1
ATOM 1202 C C . GLY A 1 155 ? 15.510 -2.927 -9.433 1.00 94.19 155 GLY A C 1
ATOM 1203 O O . GLY A 1 155 ? 15.655 -1.772 -9.841 1.00 94.19 155 GLY A O 1
ATOM 1204 N N . VAL A 1 156 ? 14.506 -3.293 -8.638 1.00 96.12 156 VAL A N 1
ATOM 1205 C CA . VAL A 1 156 ? 13.432 -2.419 -8.176 1.00 96.12 156 VAL A CA 1
ATOM 1206 C C . VAL A 1 156 ? 13.524 -2.294 -6.668 1.00 96.12 156 VAL A C 1
ATOM 1208 O O . VAL A 1 156 ? 13.674 -3.286 -5.956 1.00 96.12 156 VAL A O 1
ATOM 1211 N N . LYS A 1 157 ? 13.415 -1.059 -6.185 1.00 96.00 157 LYS A N 1
ATOM 1212 C CA . LYS A 1 157 ? 13.427 -0.759 -4.759 1.00 96.00 157 LYS A CA 1
ATOM 1213 C C . LYS A 1 157 ? 12.045 -0.329 -4.307 1.00 96.00 157 LYS A C 1
ATOM 1215 O O . LYS A 1 157 ? 11.483 0.620 -4.857 1.00 96.00 157 LYS A O 1
ATOM 1220 N N . ILE A 1 158 ? 11.539 -0.982 -3.268 1.00 97.50 158 ILE A N 1
ATOM 1221 C CA . ILE A 1 158 ? 10.323 -0.551 -2.585 1.00 97.50 158 ILE A CA 1
ATOM 1222 C C . ILE A 1 158 ? 10.694 0.514 -1.558 1.00 97.50 158 ILE A C 1
ATOM 1224 O O . ILE A 1 158 ? 11.624 0.353 -0.770 1.00 97.50 158 ILE A O 1
ATOM 1228 N N . LEU A 1 159 ? 9.988 1.639 -1.600 1.00 95.62 159 LEU A N 1
ATOM 1229 C CA . LEU A 1 159 ? 10.218 2.775 -0.712 1.00 95.62 159 LEU A CA 1
ATOM 1230 C C . LEU A 1 159 ? 9.298 2.714 0.500 1.00 95.62 159 LEU A C 1
ATOM 1232 O O . LEU A 1 159 ? 9.749 2.889 1.631 1.00 95.62 159 LEU A O 1
ATOM 1236 N N . ARG A 1 160 ? 8.011 2.451 0.262 1.00 95.31 160 ARG A N 1
ATOM 1237 C CA . ARG A 1 160 ? 7.016 2.256 1.316 1.00 95.31 160 ARG A CA 1
ATOM 1238 C C . ARG A 1 160 ? 5.844 1.426 0.800 1.00 95.31 160 ARG A C 1
ATOM 1240 O O . ARG A 1 160 ? 5.558 1.414 -0.399 1.00 95.31 160 ARG A O 1
ATOM 1247 N N . VAL A 1 161 ? 5.132 0.816 1.738 1.00 96.31 161 VAL A N 1
ATOM 1248 C CA . VAL A 1 161 ? 3.834 0.186 1.504 1.00 96.31 161 VAL A CA 1
ATOM 1249 C C . VAL A 1 161 ? 2.863 0.726 2.538 1.00 96.31 161 VAL A C 1
ATOM 1251 O O . VAL A 1 161 ? 3.181 0.753 3.727 1.00 96.31 161 VAL A O 1
ATOM 1254 N N . GLU A 1 162 ? 1.698 1.161 2.080 1.00 94.56 162 GLU A N 1
ATOM 1255 C CA . GLU A 1 162 ? 0.644 1.691 2.936 1.00 94.56 162 GLU A CA 1
ATOM 1256 C C . GLU A 1 162 ? -0.650 0.930 2.661 1.00 94.56 162 GLU A C 1
ATOM 1258 O O . GLU A 1 162 ? -1.235 1.039 1.583 1.00 94.56 162 GLU A O 1
ATOM 1263 N N . VAL A 1 163 ? -1.108 0.142 3.633 1.00 93.62 163 VAL A N 1
ATOM 1264 C CA . VAL A 1 163 ? -2.481 -0.374 3.626 1.00 93.62 163 VAL A CA 1
ATOM 1265 C C . VAL A 1 163 ? -3.430 0.803 3.832 1.00 93.62 163 VAL A C 1
ATOM 1267 O O . VAL A 1 163 ? -3.263 1.566 4.784 1.00 93.62 163 VAL A O 1
ATOM 1270 N N . GLN A 1 164 ? -4.405 0.966 2.934 1.00 87.19 164 GLN A N 1
ATOM 1271 C CA . GLN A 1 164 ? -5.308 2.114 2.971 1.00 87.19 164 GLN A CA 1
ATOM 1272 C C . GLN A 1 164 ? -6.411 1.921 4.020 1.00 87.19 164 GLN A C 1
ATOM 1274 O O . GLN A 1 164 ? -6.366 2.510 5.097 1.00 87.19 164 GLN A O 1
ATOM 1279 N N . HIS A 1 165 ? -7.435 1.133 3.687 1.00 77.12 165 HIS A N 1
ATOM 1280 C CA . HIS A 1 165 ? -8.638 0.977 4.497 1.00 77.12 165 HIS A CA 1
ATOM 1281 C C . HIS A 1 165 ? -9.075 -0.489 4.497 1.00 77.12 165 HIS A C 1
ATOM 1283 O O . HIS A 1 165 ? -8.992 -1.179 3.483 1.00 77.12 165 HIS A O 1
ATOM 1289 N N . LEU A 1 166 ? -9.558 -0.950 5.650 1.00 85.25 166 LEU A N 1
ATOM 1290 C CA . LEU A 1 166 ? -10.257 -2.224 5.784 1.00 85.25 166 LEU A CA 1
ATOM 1291 C C . LEU A 1 166 ? -11.755 -1.947 5.681 1.00 85.25 166 LEU A C 1
ATOM 1293 O O . LEU A 1 166 ? -12.324 -1.299 6.560 1.00 85.25 166 LEU A O 1
ATOM 1297 N N . SER A 1 167 ? -12.386 -2.417 4.610 1.00 89.19 167 SER A N 1
ATOM 1298 C CA . SER A 1 167 ? -13.833 -2.310 4.441 1.00 89.19 167 SER A CA 1
ATOM 1299 C C . SER A 1 167 ? -14.516 -3.555 5.003 1.00 89.19 167 SER A C 1
ATOM 1301 O O . SER A 1 167 ? -14.164 -4.691 4.675 1.00 89.19 167 SER A O 1
ATOM 1303 N N . LEU A 1 168 ? -15.483 -3.324 5.889 1.00 89.62 168 LEU A N 1
ATOM 1304 C CA . LEU A 1 168 ? -16.276 -4.349 6.560 1.00 89.62 168 LEU A CA 1
ATOM 1305 C C . LEU A 1 168 ? -17.665 -4.441 5.920 1.00 89.62 168 LEU A C 1
ATOM 1307 O O . LEU A 1 168 ? -18.196 -3.430 5.455 1.00 89.62 168 LEU A O 1
ATOM 1311 N N . PRO A 1 169 ? -18.325 -5.610 5.971 1.00 89.44 169 PRO A N 1
ATOM 1312 C CA . PRO A 1 169 ? -19.737 -5.701 5.645 1.00 89.44 169 PRO A CA 1
ATOM 1313 C C . PRO A 1 169 ? -20.548 -4.735 6.530 1.00 89.44 169 PRO A C 1
ATOM 1315 O O . PRO A 1 169 ? -20.367 -4.733 7.754 1.00 89.44 169 PRO A O 1
ATOM 1318 N N . PRO A 1 170 ? -21.485 -3.954 5.963 1.00 90.38 170 PRO A N 1
ATOM 1319 C CA . PRO A 1 170 ? -22.188 -2.893 6.692 1.00 90.38 170 PRO A CA 1
ATOM 1320 C C . PRO A 1 170 ? -23.018 -3.421 7.870 1.00 90.38 170 PRO A C 1
ATOM 1322 O O . PRO A 1 170 ? -23.252 -2.714 8.848 1.00 90.38 170 PRO A O 1
ATOM 1325 N N . THR A 1 171 ? -23.454 -4.681 7.798 1.00 90.75 171 THR A N 1
ATOM 1326 C CA . THR A 1 171 ? -24.173 -5.356 8.883 1.00 90.75 171 THR A CA 1
ATOM 1327 C C . THR A 1 171 ? -23.297 -5.534 10.120 1.00 90.75 171 THR A C 1
ATOM 1329 O O . THR A 1 171 ? -23.733 -5.204 11.219 1.00 90.75 171 THR A O 1
ATOM 1332 N N . LEU A 1 172 ? -22.060 -6.006 9.941 1.00 89.62 172 LEU A N 1
ATOM 1333 C CA . LEU A 1 172 ? -21.112 -6.205 11.035 1.00 89.62 172 LEU A CA 1
ATOM 1334 C C . LEU A 1 172 ? -20.652 -4.868 11.611 1.00 89.62 172 LEU A C 1
ATOM 1336 O O . LEU A 1 172 ? -20.630 -4.708 12.828 1.00 89.62 172 LEU A O 1
ATOM 1340 N N . GLN A 1 173 ? -20.351 -3.898 10.745 1.00 90.62 173 GLN A N 1
ATOM 1341 C CA . GLN A 1 173 ? -19.950 -2.560 11.169 1.00 90.62 173 GLN A CA 1
ATOM 1342 C C . GLN A 1 173 ? -20.996 -1.932 12.097 1.00 90.62 173 GLN A C 1
ATOM 1344 O O . GLN A 1 173 ? -20.657 -1.474 13.186 1.00 90.62 173 GLN A O 1
ATOM 1349 N N . LYS A 1 174 ? -22.277 -1.996 11.716 1.00 93.62 174 LYS A N 1
ATOM 1350 C CA . LYS A 1 174 ? -23.372 -1.477 12.538 1.00 93.62 174 LYS A CA 1
ATOM 1351 C C . LYS A 1 174 ? -23.462 -2.175 13.898 1.00 93.62 174 LYS A C 1
ATOM 1353 O O . LYS A 1 174 ? -23.608 -1.507 14.917 1.00 93.62 174 LYS A O 1
ATOM 1358 N N . SER A 1 175 ? -23.355 -3.504 13.933 1.00 93.06 175 SER A N 1
ATOM 1359 C CA . SER A 1 175 ? -23.381 -4.252 15.197 1.00 93.06 175 SER A CA 1
ATOM 1360 C C . SER A 1 175 ? -22.202 -3.899 16.108 1.00 93.06 175 SER A C 1
ATOM 1362 O O . SER A 1 175 ? -22.401 -3.711 17.306 1.00 93.06 175 SER A O 1
ATOM 1364 N N . MET A 1 176 ? -20.998 -3.738 15.552 1.00 90.25 176 MET A N 1
ATOM 1365 C CA . MET A 1 176 ? -19.822 -3.308 16.316 1.00 90.25 176 MET A CA 1
ATOM 1366 C C . MET A 1 176 ? -19.962 -1.873 16.835 1.00 90.25 176 MET A C 1
ATOM 1368 O O . MET A 1 176 ? -19.566 -1.581 17.961 1.00 90.25 176 MET A O 1
ATOM 1372 N N . GLU A 1 177 ? -20.533 -0.964 16.042 1.00 92.44 177 GLU A N 1
ATOM 1373 C CA . GLU A 1 177 ? -20.817 0.409 16.470 1.00 92.44 177 GLU A CA 1
ATOM 1374 C C . GLU A 1 177 ? -21.824 0.448 17.627 1.00 92.44 177 GLU A C 1
ATOM 1376 O O . GLU A 1 177 ? -21.626 1.197 18.589 1.00 92.44 177 GLU A O 1
ATOM 1381 N N . GLU A 1 178 ? -22.875 -0.375 17.573 1.00 94.25 178 GLU A N 1
ATOM 1382 C CA . GLU A 1 178 ? -23.860 -0.521 18.649 1.00 94.25 178 GLU A CA 1
ATOM 1383 C C . GLU A 1 178 ? -23.224 -1.097 19.925 1.00 94.25 178 GLU A C 1
ATOM 1385 O O . GLU A 1 178 ? -23.406 -0.533 21.009 1.00 94.25 178 GLU A O 1
ATOM 1390 N N . GLU A 1 179 ? -22.426 -2.161 19.801 1.00 94.12 179 GLU A N 1
ATOM 1391 C CA . GLU A 1 179 ? -21.707 -2.784 20.918 1.00 94.12 179 GLU A CA 1
ATOM 1392 C C . GLU A 1 179 ? -20.720 -1.806 21.569 1.00 94.12 179 GLU A C 1
ATOM 1394 O O . GLU A 1 179 ? -20.773 -1.572 22.780 1.00 94.12 179 GLU A O 1
ATOM 1399 N N . ARG A 1 180 ? -19.876 -1.152 20.764 1.00 93.81 180 ARG A N 1
ATOM 1400 C CA . ARG A 1 180 ? -18.902 -0.163 21.241 1.00 93.81 180 ARG A CA 1
ATOM 1401 C C . ARG A 1 180 ? -19.599 1.029 21.891 1.00 93.81 180 ARG A C 1
ATOM 1403 O O . ARG A 1 180 ? -19.152 1.507 22.931 1.00 93.81 180 ARG A O 1
ATOM 1410 N N . SER A 1 181 ? -20.717 1.490 21.332 1.00 95.25 181 SER A N 1
ATOM 1411 C CA . SER A 1 181 ? -21.521 2.562 21.933 1.00 95.25 181 SER A CA 1
ATOM 1412 C C . SER A 1 181 ? -22.090 2.155 23.292 1.00 95.25 181 SER A C 1
ATOM 1414 O O . SER A 1 181 ? -22.072 2.955 24.230 1.00 95.25 181 SER A O 1
ATOM 1416 N N . ALA A 1 182 ? -22.581 0.920 23.425 1.00 96.25 182 ALA A N 1
ATOM 1417 C CA . ALA A 1 182 ? -23.077 0.393 24.691 1.00 96.25 182 ALA A CA 1
ATOM 1418 C C . ALA A 1 182 ? -21.952 0.262 25.731 1.00 96.25 182 ALA A C 1
ATOM 1420 O O . ALA A 1 182 ? -22.133 0.657 26.886 1.00 96.25 182 ALA A O 1
ATOM 1421 N N . GLU A 1 183 ? -20.775 -0.219 25.326 1.00 95.50 183 GLU A N 1
ATOM 1422 C CA . GLU A 1 183 ? -19.617 -0.329 26.210 1.00 95.50 183 GLU A CA 1
ATOM 1423 C C . GLU A 1 183 ? -19.114 1.047 26.666 1.00 95.50 183 GLU A C 1
ATOM 1425 O O . GLU A 1 183 ? -18.881 1.255 27.858 1.00 95.50 183 GLU A O 1
ATOM 1430 N N . ILE A 1 184 ? -19.022 2.016 25.751 1.00 96.12 184 ILE A N 1
ATOM 1431 C CA . ILE A 1 184 ? -18.658 3.399 26.080 1.00 96.12 184 ILE A CA 1
ATOM 1432 C C . ILE A 1 184 ? -19.664 3.995 27.069 1.00 96.12 184 ILE A C 1
ATOM 1434 O O . ILE A 1 184 ? -19.247 4.569 28.072 1.00 96.12 184 ILE A O 1
ATOM 1438 N N . ARG A 1 185 ? -20.976 3.823 26.849 1.00 96.00 185 ARG A N 1
ATOM 1439 C CA . ARG A 1 185 ? -22.013 4.297 27.788 1.00 96.00 185 ARG A CA 1
ATOM 1440 C C . ARG A 1 185 ? -21.868 3.663 29.168 1.00 96.00 185 ARG A C 1
ATOM 1442 O O . ARG A 1 185 ? -21.976 4.361 30.173 1.00 96.00 185 ARG A O 1
ATOM 1449 N N . LYS A 1 186 ? -21.586 2.359 29.226 1.00 96.75 186 LYS A N 1
ATOM 1450 C CA . LYS A 1 186 ? -21.328 1.653 30.485 1.00 96.75 186 LYS A CA 1
ATOM 1451 C C . LYS A 1 186 ? -20.102 2.225 31.199 1.00 96.75 186 LYS A C 1
ATOM 1453 O O . LYS A 1 186 ? -20.183 2.520 32.387 1.00 96.75 186 LYS A O 1
ATOM 1458 N N . ARG A 1 187 ? -18.985 2.410 30.485 1.00 96.50 187 ARG A N 1
ATOM 1459 C CA . ARG A 1 187 ? -17.752 2.989 31.046 1.00 96.50 187 ARG A CA 1
ATOM 1460 C C . ARG A 1 187 ? -17.971 4.423 31.531 1.00 96.50 187 ARG A C 1
ATOM 1462 O O . ARG A 1 187 ? -17.523 4.755 32.620 1.00 96.50 187 ARG A O 1
ATOM 1469 N N . ALA A 1 188 ? -18.706 5.236 30.773 1.00 96.75 188 ALA A N 1
ATOM 1470 C CA . ALA A 1 188 ? -19.054 6.600 31.163 1.00 96.75 188 ALA A CA 1
ATOM 1471 C C . ALA A 1 188 ? -19.897 6.634 32.448 1.00 96.75 188 ALA A C 1
ATOM 1473 O O . ALA A 1 188 ? -19.593 7.408 33.347 1.00 96.75 188 ALA A O 1
ATOM 1474 N N . SER A 1 189 ? -20.899 5.757 32.574 1.00 95.88 189 SER A N 1
ATOM 1475 C CA . SER A 1 189 ? -21.733 5.666 33.781 1.00 95.88 189 SER A CA 1
ATOM 1476 C C . SER A 1 189 ? -20.941 5.240 35.022 1.00 95.88 189 SER A C 1
ATOM 1478 O O . SER A 1 189 ? -21.183 5.768 36.106 1.00 95.88 189 SER A O 1
ATOM 1480 N N . ILE A 1 190 ? -19.981 4.319 34.875 1.00 96.69 190 ILE A N 1
ATOM 1481 C CA . ILE A 1 190 ? -19.090 3.915 35.974 1.00 96.69 190 ILE A CA 1
ATOM 1482 C C . ILE A 1 190 ? -18.194 5.086 36.383 1.00 96.69 190 ILE A C 1
ATOM 1484 O O . ILE A 1 190 ? -18.155 5.429 37.560 1.00 96.69 190 ILE A O 1
ATOM 1488 N N . ALA A 1 191 ? -17.545 5.738 35.416 1.00 96.12 191 ALA A N 1
ATOM 1489 C CA . ALA A 1 191 ? -16.682 6.886 35.680 1.00 96.12 191 ALA A CA 1
ATOM 1490 C C . ALA A 1 191 ? -17.447 8.052 36.338 1.00 96.12 191 ALA A C 1
ATOM 1492 O O . ALA A 1 191 ? -16.922 8.719 37.226 1.00 96.12 191 ALA A O 1
ATOM 1493 N N . GLU A 1 192 ? -18.705 8.284 35.949 1.00 93.38 192 GLU A N 1
ATOM 1494 C CA . GLU A 1 192 ? -19.571 9.279 36.589 1.00 93.38 192 GLU A CA 1
ATOM 1495 C C . GLU A 1 192 ? -19.891 8.905 38.042 1.00 93.38 192 GLU A C 1
ATOM 1497 O O . GLU A 1 192 ? -19.781 9.746 38.937 1.00 93.38 192 GLU A O 1
ATOM 1502 N N . ALA A 1 193 ? -20.254 7.646 38.300 1.00 93.56 193 ALA A N 1
ATOM 1503 C CA . ALA A 1 193 ? -20.525 7.166 39.651 1.00 93.56 193 ALA A CA 1
ATOM 1504 C C . ALA A 1 193 ? -19.283 7.265 40.558 1.00 93.56 193 ALA A C 1
ATOM 1506 O O . ALA A 1 193 ? -19.399 7.698 41.707 1.00 93.56 193 ALA A O 1
ATOM 1507 N N . GLU A 1 194 ? -18.103 6.922 40.035 1.00 94.56 194 GLU A N 1
ATOM 1508 C CA . GLU A 1 194 ? -16.817 7.071 40.724 1.00 94.56 194 GLU A CA 1
ATOM 1509 C C . GLU A 1 194 ? -16.510 8.544 41.027 1.00 94.56 194 GLU A C 1
ATOM 1511 O O . GLU A 1 194 ? -16.205 8.878 42.172 1.00 94.56 194 GLU A O 1
ATOM 1516 N N . GLY A 1 195 ? -16.689 9.443 40.054 1.00 93.75 195 GLY A N 1
ATOM 1517 C CA . GLY A 1 195 ? -16.489 10.881 40.248 1.00 93.75 195 GLY A CA 1
ATOM 1518 C C . GLY A 1 195 ? -17.446 11.500 41.276 1.00 93.75 195 GLY A C 1
ATOM 1519 O O . GLY A 1 195 ? -17.041 12.351 42.071 1.00 93.75 195 GLY A O 1
ATOM 1520 N N . ILE A 1 196 ? -18.709 11.053 41.320 1.00 88.12 196 ILE A N 1
ATOM 1521 C CA . ILE A 1 196 ? -19.670 11.463 42.359 1.00 88.12 196 ILE A CA 1
ATOM 1522 C C . ILE A 1 196 ? -19.196 10.989 43.736 1.00 88.12 196 ILE A C 1
ATOM 1524 O O . ILE A 1 196 ? -19.204 11.775 44.684 1.00 88.12 196 ILE A O 1
ATOM 1528 N N . ALA A 1 197 ? -18.771 9.729 43.858 1.00 87.69 197 ALA A N 1
ATOM 1529 C CA . ALA A 1 197 ? -18.294 9.177 45.122 1.00 87.69 197 ALA A CA 1
ATOM 1530 C C . ALA A 1 197 ? -17.036 9.904 45.632 1.00 87.69 197 ALA A C 1
ATOM 1532 O O . ALA A 1 197 ? -16.964 10.254 46.812 1.00 87.69 197 ALA A O 1
ATOM 1533 N N . GLU A 1 198 ? -16.082 10.195 44.745 1.00 90.44 198 GLU A N 1
ATOM 1534 C CA . GLU A 1 198 ? -14.869 10.951 45.071 1.00 90.44 198 GLU A CA 1
ATOM 1535 C C . GLU A 1 198 ? -15.200 12.384 45.519 1.00 90.44 198 GLU A C 1
ATOM 1537 O O . GLU A 1 198 ? -14.745 12.833 46.575 1.00 90.44 198 GLU A O 1
ATOM 1542 N N . SER A 1 199 ? -16.066 13.083 44.774 1.00 86.62 199 SER A N 1
ATOM 1543 C CA . SER A 1 199 ? -16.531 14.425 45.138 1.00 86.62 199 SER A CA 1
ATOM 1544 C C . SER A 1 199 ? -17.219 14.440 46.507 1.00 86.62 199 SER A C 1
ATOM 1546 O O . SER A 1 199 ? -16.944 15.318 47.328 1.00 86.62 199 SER A O 1
ATOM 1548 N N . MET A 1 200 ? -18.067 13.446 46.789 1.00 81.75 200 MET A N 1
ATOM 1549 C CA . MET A 1 200 ? -18.719 13.291 48.090 1.00 81.75 200 MET A CA 1
ATOM 1550 C C . MET A 1 200 ? -17.708 13.081 49.220 1.00 81.75 200 MET A C 1
ATOM 1552 O O . MET A 1 200 ? -17.859 13.689 50.281 1.00 81.75 200 MET A O 1
ATOM 1556 N N . GLY A 1 201 ? -16.672 12.267 48.995 1.00 83.81 201 GLY A N 1
ATOM 1557 C CA . GLY A 1 201 ? -15.586 12.061 49.954 1.00 83.81 201 GLY A CA 1
ATOM 1558 C C . GLY A 1 201 ? -14.852 13.361 50.290 1.00 83.81 201 GLY A C 1
ATOM 1559 O O . GLY A 1 201 ? -14.693 13.694 51.465 1.00 83.81 201 GLY A O 1
ATOM 1560 N N . LEU A 1 202 ? -14.494 14.149 49.272 1.00 85.19 202 LEU A N 1
ATOM 1561 C CA . LEU A 1 202 ? -13.823 15.440 49.458 1.00 85.19 202 LEU A CA 1
ATOM 1562 C C . LEU A 1 202 ? -14.704 16.451 50.213 1.00 85.19 202 LEU A C 1
ATOM 1564 O O . LEU A 1 202 ? -14.235 17.168 51.102 1.00 85.19 202 LEU A O 1
ATOM 1568 N N . ILE A 1 203 ? -15.997 16.516 49.882 1.00 81.69 203 ILE A N 1
ATOM 1569 C CA . ILE A 1 203 ? -16.957 17.376 50.591 1.00 81.69 203 ILE A CA 1
ATOM 1570 C C . ILE A 1 203 ? -17.063 16.948 52.058 1.00 81.69 203 ILE A C 1
ATOM 1572 O O . ILE A 1 203 ? -17.029 17.792 52.951 1.00 81.69 203 ILE A O 1
ATOM 1576 N N . PHE A 1 204 ? -17.146 15.646 52.327 1.00 78.38 204 PHE A N 1
ATOM 1577 C CA . PHE A 1 204 ? -17.203 15.129 53.691 1.00 78.38 204 PHE A CA 1
ATOM 1578 C C . PHE A 1 204 ? -15.955 15.507 54.503 1.00 78.38 204 PHE A C 1
ATOM 1580 O O . PHE A 1 204 ? -16.082 16.062 55.596 1.00 78.38 204 PHE A O 1
ATOM 1587 N N . GLU A 1 205 ? -14.757 15.284 53.956 1.00 80.44 205 GLU A N 1
ATOM 1588 C CA . GLU A 1 205 ? -13.494 15.628 54.620 1.00 80.44 205 GLU A CA 1
ATOM 1589 C C . GLU A 1 205 ? -13.392 17.136 54.905 1.00 80.44 205 GLU A C 1
ATOM 1591 O O . GLU A 1 205 ? -13.054 17.560 56.015 1.00 80.44 205 GLU A O 1
ATOM 1596 N N . THR A 1 206 ? -13.728 17.971 53.918 1.00 78.94 206 THR A N 1
ATOM 1597 C CA . THR A 1 206 ? -13.682 19.433 54.072 1.00 78.94 206 THR A CA 1
ATOM 1598 C C . THR A 1 206 ? -14.672 19.950 55.117 1.00 78.94 206 THR A C 1
ATOM 1600 O O . THR A 1 206 ? -14.334 20.882 55.854 1.00 78.94 206 THR A O 1
ATOM 1603 N N . LEU A 1 207 ? -15.859 19.345 55.228 1.00 73.31 207 LEU A N 1
ATOM 1604 C CA . LEU A 1 207 ? -16.843 19.668 56.265 1.00 73.31 207 LEU A CA 1
ATOM 1605 C C . LEU A 1 207 ? -16.382 19.214 57.654 1.00 73.31 207 LEU A C 1
ATOM 1607 O O . LEU A 1 207 ? -16.485 19.986 58.607 1.00 73.31 207 LEU A O 1
ATOM 1611 N N . GLN A 1 208 ? -15.807 18.015 57.771 1.00 71.25 208 GLN A N 1
ATOM 1612 C CA . GLN A 1 208 ? -15.261 17.513 59.033 1.00 71.25 208 GLN A CA 1
ATOM 1613 C C . GLN A 1 208 ? -14.124 18.406 59.552 1.00 71.25 208 GLN A C 1
ATOM 1615 O O . GLN A 1 208 ? -14.070 18.721 60.737 1.00 71.25 208 GLN A O 1
ATOM 1620 N N . LYS A 1 209 ? -13.236 18.867 58.664 1.00 71.38 209 LYS A N 1
ATOM 1621 C CA . LYS A 1 209 ? -12.100 19.728 59.029 1.00 71.38 209 LYS A CA 1
ATOM 1622 C C . LYS A 1 209 ? -12.518 21.140 59.458 1.00 71.38 209 LYS A C 1
ATOM 1624 O O . LYS A 1 209 ? -11.820 21.764 60.255 1.00 71.38 209 LYS A O 1
ATOM 1629 N N . LYS A 1 210 ? -13.614 21.673 58.906 1.00 67.12 210 LYS A N 1
ATOM 1630 C CA . LYS A 1 210 ? -14.090 23.039 59.195 1.00 67.12 210 LYS A CA 1
ATOM 1631 C C . LYS A 1 210 ? -14.971 23.147 60.442 1.00 67.12 210 LYS A C 1
ATOM 1633 O O . LYS A 1 210 ? -15.094 24.250 60.968 1.00 67.12 210 LYS A O 1
ATOM 1638 N N . SER A 1 211 ? -15.532 22.048 60.937 1.00 55.88 211 SER A N 1
ATOM 1639 C CA . SER A 1 211 ? -16.419 22.063 62.102 1.00 55.88 211 SER A CA 1
ATOM 1640 C C . SER A 1 211 ? -15.708 21.531 63.347 1.00 55.88 211 SER A C 1
ATOM 1642 O O . SER A 1 211 ? -15.435 20.343 63.458 1.00 55.88 211 SER A O 1
ATOM 1644 N N . HIS A 1 212 ? -15.415 22.423 64.298 1.00 54.75 212 HIS A N 1
ATOM 1645 C CA . HIS A 1 212 ? -14.879 22.079 65.626 1.00 54.75 212 HIS A CA 1
ATOM 1646 C C . HIS A 1 212 ? -15.920 21.436 66.565 1.00 54.75 212 HIS A C 1
ATOM 1648 O O . HIS A 1 212 ? -15.552 20.965 67.636 1.00 54.75 212 HIS A O 1
ATOM 1654 N N . ASP A 1 213 ? -17.193 21.398 66.167 1.00 54.81 213 ASP A N 1
ATOM 1655 C CA . ASP A 1 213 ? -18.298 20.802 66.917 1.00 54.81 213 ASP A CA 1
ATOM 1656 C C . ASP A 1 213 ? -18.959 19.750 66.015 1.00 54.81 213 ASP A C 1
ATOM 1658 O O . ASP A 1 213 ? -19.257 20.025 64.850 1.00 54.81 213 ASP A O 1
ATOM 1662 N N . GLY A 1 214 ? -19.078 18.515 66.502 1.00 57.09 214 GLY A N 1
ATOM 1663 C CA . GLY A 1 214 ? -19.401 17.340 65.691 1.00 57.09 214 GLY A CA 1
ATOM 1664 C C . GLY A 1 214 ? -20.720 17.471 64.926 1.00 57.09 214 GLY A C 1
ATOM 1665 O O . GLY A 1 214 ? -21.794 17.318 65.502 1.00 57.09 214 GLY A O 1
ATOM 1666 N N . LEU A 1 215 ? -20.636 17.702 63.614 1.00 56.72 215 LEU A N 1
ATOM 1667 C CA . LEU A 1 215 ? -21.794 17.668 62.721 1.00 56.72 215 LEU A CA 1
ATOM 1668 C C . LEU A 1 215 ? -22.392 16.258 62.676 1.00 56.72 215 LEU A C 1
ATOM 1670 O O . LEU A 1 215 ? -21.683 15.252 62.581 1.00 56.72 215 LEU A O 1
ATOM 1674 N N . SER A 1 216 ? -23.721 16.193 62.684 1.00 61.69 216 SER A N 1
ATOM 1675 C CA . SER A 1 216 ? -24.448 14.938 62.514 1.00 61.69 216 SER A CA 1
ATOM 1676 C C . SER A 1 216 ? -24.426 14.529 61.042 1.00 61.69 216 SER A C 1
ATOM 1678 O O . SER A 1 216 ? -24.664 15.354 60.160 1.00 61.69 216 SER A O 1
ATOM 1680 N N . MET A 1 217 ? -24.249 13.233 60.757 1.00 61.97 217 MET A N 1
ATOM 1681 C CA . MET A 1 217 ? -24.417 12.634 59.417 1.00 61.97 217 MET A CA 1
ATOM 1682 C C . MET A 1 217 ? -25.716 13.099 58.719 1.00 61.97 217 MET A C 1
ATOM 1684 O O . MET A 1 217 ? -25.789 13.167 57.493 1.00 61.97 217 MET A O 1
ATOM 1688 N N . SER A 1 218 ? -26.731 13.485 59.503 1.00 69.94 218 SER 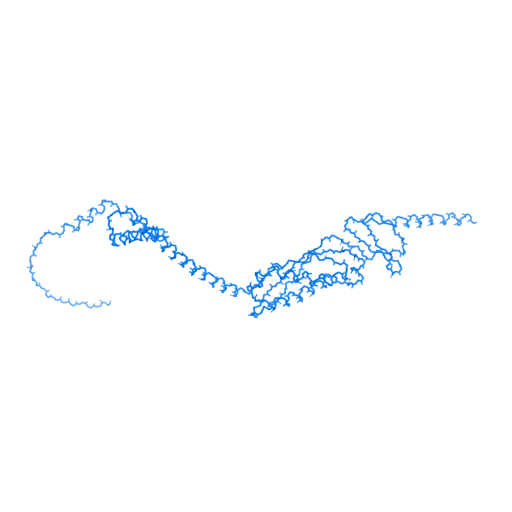A N 1
ATOM 1689 C CA . SER A 1 218 ? -27.984 14.069 59.022 1.00 69.94 218 SER A CA 1
ATOM 1690 C C . SER A 1 218 ? -27.806 15.357 58.203 1.00 69.94 218 SER A C 1
ATOM 1692 O O . SER A 1 218 ? -28.519 15.548 57.222 1.00 69.94 218 SER A O 1
ATOM 1694 N N . GLU A 1 219 ? -26.879 16.247 58.564 1.00 70.56 219 GLU A N 1
ATOM 1695 C CA . GLU A 1 219 ? -26.708 17.546 57.892 1.00 70.56 219 GLU A CA 1
ATOM 1696 C C . GLU A 1 219 ? -26.006 17.406 56.540 1.00 70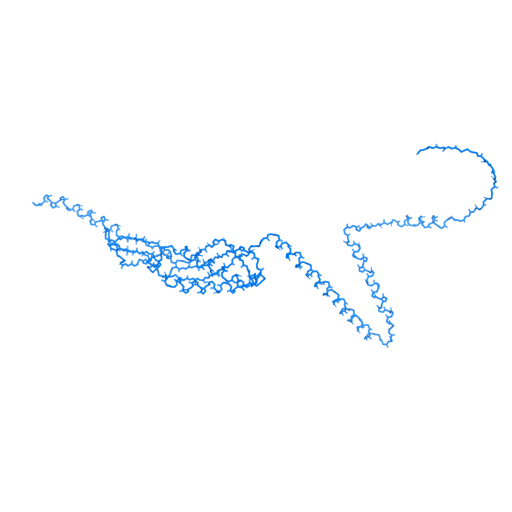.56 219 GLU A C 1
ATOM 1698 O O . GLU A 1 219 ? -26.423 18.031 55.563 1.00 70.56 219 GLU A O 1
ATOM 1703 N N . VAL A 1 220 ? -25.026 16.502 56.448 1.00 68.75 220 VAL A N 1
ATOM 1704 C CA . VAL A 1 220 ? -24.388 16.125 55.176 1.00 68.75 220 VAL A CA 1
ATOM 1705 C C . VAL A 1 220 ? -25.414 15.490 54.232 1.00 68.75 220 VAL A C 1
ATOM 1707 O O . VAL A 1 220 ? -25.490 15.856 53.059 1.00 68.75 220 VAL A O 1
ATOM 1710 N N . LEU A 1 221 ? -26.264 14.593 54.747 1.00 70.56 221 LEU A N 1
ATOM 1711 C CA . LEU A 1 221 ? -27.318 13.956 53.956 1.00 70.56 221 LEU A CA 1
ATOM 1712 C C . LEU A 1 221 ? -28.353 14.978 53.451 1.00 70.56 221 LEU A C 1
ATOM 1714 O O . LEU A 1 221 ? -28.758 14.918 52.293 1.00 70.56 221 LEU A O 1
ATOM 1718 N N . LYS A 1 222 ? -28.744 15.954 54.284 1.00 78.00 222 LYS A N 1
ATOM 1719 C CA . LYS A 1 222 ? -29.649 17.048 53.883 1.00 78.00 222 LYS A CA 1
ATOM 1720 C C . LYS A 1 222 ? -29.044 17.922 52.785 1.00 78.00 222 LYS A C 1
ATOM 1722 O O . LYS A 1 222 ? -29.745 18.241 51.827 1.00 78.00 222 LYS A O 1
ATOM 1727 N N . PHE A 1 223 ? -27.762 18.277 52.894 1.00 79.19 223 PHE A N 1
ATOM 1728 C CA . PHE A 1 223 ? -27.058 19.029 51.851 1.00 79.19 223 PHE A CA 1
ATOM 1729 C C . PHE A 1 223 ? -27.025 18.255 50.523 1.00 79.19 223 PHE A C 1
ATOM 1731 O O . PHE A 1 223 ? -27.343 18.820 49.479 1.00 79.19 223 PHE A O 1
ATOM 1738 N N . LEU A 1 224 ? -26.740 16.949 50.561 1.00 75.12 224 LEU A N 1
ATOM 1739 C CA . LEU A 1 224 ? -26.741 16.085 49.374 1.00 75.12 224 LEU A CA 1
ATOM 1740 C C . LEU A 1 224 ? -28.120 15.974 48.717 1.00 75.12 224 LEU A C 1
ATOM 1742 O O . LEU A 1 224 ? -28.234 16.099 47.497 1.00 75.12 224 LEU A O 1
ATOM 1746 N N . VAL A 1 225 ? -29.174 15.772 49.512 1.00 83.56 225 VAL A N 1
ATOM 1747 C CA . VAL A 1 225 ? -30.555 15.721 49.009 1.00 83.56 225 VAL A CA 1
ATOM 1748 C C . VAL A 1 225 ? -30.934 17.047 48.355 1.00 83.56 225 VAL A C 1
ATOM 1750 O O . VAL A 1 225 ? -31.481 17.049 47.253 1.00 83.56 225 VAL A O 1
ATOM 1753 N N . ALA A 1 226 ? -30.590 18.176 48.982 1.00 83.56 226 ALA A N 1
ATOM 1754 C CA . ALA A 1 226 ? -30.821 19.494 48.403 1.00 83.56 226 ALA A CA 1
ATOM 1755 C C . ALA A 1 226 ? -30.067 19.667 47.075 1.00 83.56 226 ALA A C 1
ATOM 1757 O O . ALA A 1 226 ? -30.640 20.150 46.100 1.00 83.56 226 ALA A O 1
ATOM 1758 N N . GLN A 1 227 ? -28.812 19.216 46.995 1.00 81.44 227 GLN A N 1
ATOM 1759 C CA . GLN A 1 227 ? -28.022 19.322 45.772 1.00 81.44 227 GLN A CA 1
ATOM 1760 C C . GLN A 1 227 ? -28.597 18.462 44.634 1.00 81.44 227 GLN A C 1
ATOM 1762 O O . GLN A 1 227 ? -28.736 18.950 43.512 1.00 81.44 227 GLN A O 1
ATOM 1767 N N . LYS A 1 228 ? -29.005 17.216 44.922 1.00 82.25 228 LYS A N 1
ATOM 1768 C CA . LYS A 1 228 ? -29.676 16.337 43.948 1.00 82.25 228 LYS A CA 1
ATOM 1769 C C . LYS A 1 228 ? -31.020 16.900 43.494 1.00 82.25 228 LYS A C 1
ATOM 1771 O O . LYS A 1 228 ? -31.328 16.818 42.309 1.00 82.25 228 LYS A O 1
ATOM 1776 N N . TYR A 1 229 ? -31.784 17.523 44.391 1.00 82.62 229 TYR A N 1
ATOM 1777 C CA . TYR A 1 229 ? -33.035 18.198 44.041 1.00 82.62 229 TYR A CA 1
ATOM 1778 C C . TYR A 1 229 ? -32.802 19.374 43.080 1.00 82.62 229 TYR A C 1
ATOM 1780 O O . TYR A 1 229 ? -33.491 19.503 42.069 1.00 82.62 229 TYR A O 1
ATOM 1788 N N . VAL A 1 230 ? -31.786 20.203 43.346 1.00 86.62 230 VAL A N 1
ATOM 1789 C CA . VAL A 1 230 ? -31.402 21.312 42.456 1.00 86.62 230 VAL A CA 1
ATOM 1790 C C . VAL A 1 230 ? -30.923 20.792 41.098 1.00 86.62 230 VAL A C 1
ATOM 1792 O O . VAL A 1 230 ? -31.301 21.344 40.065 1.00 86.62 230 VAL A O 1
ATOM 1795 N N . GLN A 1 231 ? -30.131 19.718 41.079 1.00 82.19 231 GLN A N 1
ATOM 1796 C CA . GLN A 1 231 ? -29.627 19.112 39.847 1.00 82.19 231 GLN A CA 1
ATOM 1797 C C . GLN A 1 231 ? -30.765 18.531 38.993 1.00 82.19 231 GLN A C 1
ATOM 1799 O O . GLN A 1 231 ? -30.855 18.853 37.809 1.00 82.19 231 GLN A O 1
ATOM 1804 N N . ALA A 1 232 ? -31.688 17.785 39.606 1.00 82.88 232 ALA A N 1
ATOM 1805 C CA . ALA A 1 232 ? -32.877 17.259 38.938 1.00 82.88 232 ALA A CA 1
ATOM 1806 C C . ALA A 1 232 ? -33.782 18.382 38.402 1.00 82.88 232 ALA A C 1
ATOM 1808 O O . ALA A 1 232 ? -34.276 18.297 37.282 1.00 82.88 232 ALA A O 1
ATOM 1809 N N . SER A 1 233 ? -33.953 19.471 39.159 1.00 80.75 233 SER A N 1
ATOM 1810 C CA . SER A 1 233 ? -34.703 20.651 38.706 1.00 80.75 233 SER A CA 1
ATOM 1811 C C . SER A 1 233 ? -34.042 21.332 37.497 1.00 80.75 233 SER A C 1
ATOM 1813 O O . SER A 1 233 ? -34.726 21.735 36.554 1.00 80.75 233 SER A O 1
ATOM 1815 N N . LYS A 1 234 ? -32.704 21.409 37.473 1.00 80.94 234 LYS A N 1
ATOM 1816 C CA . LYS A 1 234 ? -31.938 21.951 36.341 1.00 80.94 234 LYS A CA 1
ATOM 1817 C C . LYS A 1 234 ? -32.071 21.081 35.088 1.00 80.94 234 LYS A C 1
ATOM 1819 O O . LYS A 1 234 ? -32.301 21.626 34.014 1.00 80.94 234 LYS A O 1
ATOM 1824 N N . GLU A 1 235 ? -31.952 19.760 35.213 1.00 80.94 235 GLU A N 1
ATOM 1825 C CA . GLU A 1 235 ? -32.150 18.821 34.095 1.00 80.94 235 GLU A CA 1
ATOM 1826 C C . GLU A 1 235 ? -33.588 18.858 33.572 1.00 80.94 235 GLU A C 1
ATOM 1828 O O . GLU A 1 235 ? -33.805 18.931 32.362 1.00 80.94 235 GLU A O 1
ATOM 1833 N N . LEU A 1 236 ? -34.569 18.904 34.478 1.00 80.00 236 LEU A N 1
ATOM 1834 C CA . LEU A 1 236 ? -35.978 19.044 34.125 1.00 80.00 236 LEU A CA 1
ATOM 1835 C C . LEU A 1 236 ? -36.244 20.360 33.388 1.00 80.00 236 LEU A C 1
ATOM 1837 O O . LEU A 1 236 ? -37.010 20.360 32.435 1.00 80.00 236 LEU A O 1
ATOM 1841 N N . SER A 1 237 ? -35.585 21.453 33.784 1.00 74.81 237 SER A N 1
ATOM 1842 C CA . SER A 1 237 ? -35.694 22.762 33.125 1.00 74.81 237 SER A CA 1
ATOM 1843 C C . SER A 1 237 ? -34.958 22.831 31.779 1.00 74.81 237 SER A C 1
ATOM 1845 O O . SER A 1 237 ? -35.336 23.627 30.924 1.00 74.81 237 SER A O 1
ATOM 1847 N N . ALA A 1 238 ? -33.909 22.023 31.583 1.00 78.25 238 ALA A N 1
ATOM 1848 C CA . ALA A 1 238 ? -33.109 21.973 30.355 1.00 78.25 238 ALA A CA 1
ATOM 1849 C C . ALA A 1 238 ? -33.665 21.001 29.295 1.00 78.25 238 ALA A C 1
ATOM 1851 O O . ALA A 1 238 ? -33.206 21.008 28.152 1.00 78.25 238 ALA A O 1
ATOM 1852 N N . SER A 1 239 ? -34.636 20.159 29.660 1.00 80.19 239 SER A N 1
ATOM 1853 C CA . SER A 1 239 ? -35.276 19.227 28.734 1.00 80.19 239 SER A CA 1
ATOM 1854 C C . SER A 1 239 ? -36.058 19.978 27.644 1.00 80.19 239 SER A C 1
ATOM 1856 O O . SER A 1 239 ? -36.815 20.896 27.966 1.00 80.19 239 SER A O 1
ATOM 1858 N N . PRO A 1 240 ? -35.961 19.582 26.360 1.00 70.69 240 PRO A N 1
ATOM 1859 C CA . PRO A 1 240 ? -36.655 20.261 25.259 1.00 70.69 240 PRO A CA 1
ATOM 1860 C C . PRO A 1 240 ? -38.194 20.261 25.376 1.00 70.69 240 PRO A C 1
ATOM 1862 O O . PRO A 1 240 ? -38.848 21.043 24.693 1.00 70.69 240 PRO A O 1
ATOM 1865 N N . ASN A 1 241 ? -38.775 19.439 26.262 1.00 69.81 241 ASN A N 1
ATOM 1866 C CA . ASN A 1 241 ? -40.216 19.401 26.556 1.00 69.81 241 ASN A CA 1
ATOM 1867 C C . ASN A 1 241 ? -40.610 20.136 27.857 1.00 69.81 241 ASN A C 1
ATOM 1869 O O . ASN A 1 241 ? -41.755 20.027 28.302 1.00 69.81 241 ASN A O 1
ATOM 1873 N N . ALA A 1 242 ? -39.691 20.861 28.499 1.00 67.19 242 ALA A N 1
ATOM 1874 C CA . ALA A 1 242 ? -39.966 21.583 29.737 1.00 67.19 242 ALA A CA 1
ATOM 1875 C C . ALA A 1 242 ? -40.868 22.799 29.478 1.00 67.19 242 ALA A C 1
ATOM 1877 O O . ALA A 1 242 ? -40.437 23.823 28.947 1.00 67.19 242 ALA A O 1
ATOM 1878 N N . LYS A 1 243 ? -42.145 22.706 29.859 1.00 63.19 243 LYS A N 1
ATOM 1879 C CA . LYS A 1 243 ? -43.084 23.827 29.752 1.00 63.19 243 LYS A CA 1
ATOM 1880 C C . LYS A 1 243 ? -43.019 24.669 31.024 1.00 63.19 243 LYS A C 1
ATOM 1882 O O . LYS A 1 243 ? -43.626 24.324 32.034 1.00 63.19 243 LYS A O 1
ATOM 1887 N N . ILE A 1 244 ? -42.281 25.776 30.976 1.00 67.31 244 ILE A N 1
ATOM 1888 C CA . ILE A 1 244 ? -42.236 26.747 32.075 1.00 67.31 244 ILE A CA 1
ATOM 1889 C C . ILE A 1 244 ? -43.560 27.522 32.073 1.00 67.31 244 ILE A C 1
ATOM 1891 O O . ILE A 1 244 ? -43.809 28.339 31.187 1.00 67.31 244 ILE A O 1
ATOM 1895 N N . ILE A 1 245 ? -44.438 27.235 33.037 1.00 60.16 245 ILE A N 1
ATOM 1896 C CA . ILE A 1 245 ? -45.679 27.989 33.239 1.00 60.16 245 ILE A CA 1
ATOM 1897 C C . ILE A 1 245 ? -45.369 29.146 34.187 1.00 60.16 245 ILE A C 1
ATOM 1899 O O . ILE A 1 245 ? -45.231 28.955 35.393 1.00 60.16 245 ILE A O 1
ATOM 1903 N N . PHE A 1 246 ? -45.269 30.355 33.640 1.00 56.44 246 PHE A N 1
ATOM 1904 C CA . PHE A 1 246 ? -45.284 31.577 34.438 1.00 56.44 246 PHE A CA 1
ATOM 1905 C C . PHE A 1 246 ? -46.738 31.907 34.777 1.00 56.44 246 PHE A C 1
ATOM 1907 O O . PHE A 1 246 ? -47.522 32.232 33.887 1.00 56.44 246 PHE A O 1
ATOM 1914 N N . MET A 1 247 ? -47.115 31.791 36.049 1.00 64.69 247 MET A N 1
ATOM 1915 C CA . MET A 1 247 ? -48.404 32.291 36.529 1.00 64.69 247 MET A CA 1
ATOM 1916 C C . MET A 1 247 ? -48.245 33.741 36.987 1.00 64.69 247 MET A C 1
ATOM 1918 O O . MET A 1 247 ? -47.319 34.058 37.734 1.00 64.69 247 MET A O 1
ATOM 1922 N N . ASP A 1 248 ? -49.139 34.619 36.527 1.00 71.62 248 ASP A N 1
ATOM 1923 C CA . ASP A 1 248 ? -49.217 36.004 36.994 1.00 71.62 248 ASP A CA 1
ATOM 1924 C C . ASP A 1 248 ? -49.622 36.004 38.484 1.00 71.62 248 ASP A C 1
ATOM 1926 O O . ASP A 1 248 ? -50.601 35.336 38.846 1.00 71.62 248 ASP A O 1
ATOM 1930 N N . PRO A 1 249 ? -48.902 36.722 39.367 1.00 66.62 249 PRO A N 1
ATOM 1931 C CA . PRO A 1 249 ? -49.196 36.762 40.800 1.00 66.62 249 PRO A CA 1
ATOM 1932 C C . PRO A 1 249 ? -50.642 37.165 41.129 1.00 66.62 249 PRO A C 1
ATOM 1934 O O . PRO A 1 249 ? -51.160 36.750 42.167 1.00 66.62 249 PRO A O 1
ATOM 1937 N N . LYS A 1 250 ? -51.341 37.899 40.252 1.00 64.31 250 LYS A N 1
ATOM 1938 C CA . LYS A 1 250 ? -52.762 38.230 40.460 1.00 64.31 250 LYS A CA 1
ATOM 1939 C C . LYS A 1 250 ? -53.667 36.998 40.407 1.00 64.31 250 LYS A C 1
ATOM 1941 O O . LYS A 1 250 ? -54.518 36.839 41.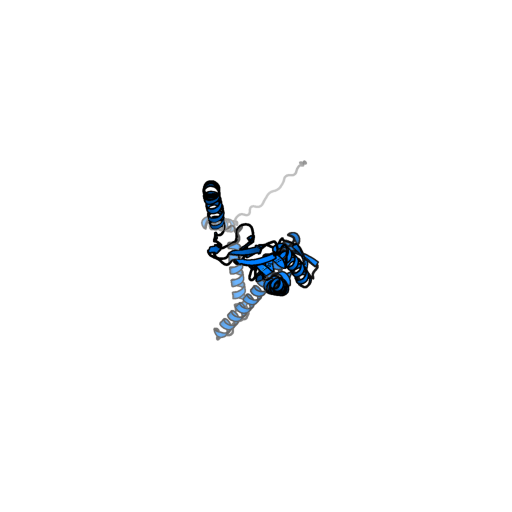278 1.00 64.31 250 LYS A O 1
ATOM 1946 N N . VAL A 1 251 ? -53.414 36.094 39.459 1.00 68.31 251 VAL A N 1
ATOM 1947 C CA . VAL A 1 251 ? -54.194 34.857 39.263 1.00 68.31 251 VAL A CA 1
ATOM 1948 C C . VAL A 1 251 ? -53.957 33.878 40.414 1.00 68.31 251 VAL A C 1
ATOM 1950 O O . VAL A 1 251 ? -54.872 33.184 40.847 1.00 68.31 251 VAL A O 1
ATOM 1953 N N . LEU A 1 252 ? -52.739 33.864 40.965 1.00 64.31 252 LEU A N 1
ATOM 1954 C CA . LEU A 1 252 ? -52.409 33.056 42.140 1.00 64.31 252 LEU A CA 1
ATOM 1955 C C . LEU A 1 252 ? -53.167 33.530 43.390 1.00 64.31 252 LEU A C 1
ATOM 1957 O O . LEU A 1 252 ? -53.616 32.719 44.196 1.00 64.31 252 LEU A O 1
ATOM 1961 N N . THR A 1 253 ? -53.313 34.851 43.529 1.00 68.12 253 THR A N 1
ATOM 1962 C CA . THR A 1 253 ? -54.012 35.468 44.661 1.00 68.12 253 THR A CA 1
ATOM 1963 C C . THR A 1 253 ? -55.518 35.224 44.561 1.00 68.12 253 THR A C 1
ATOM 1965 O O . THR A 1 253 ? -56.133 34.863 45.559 1.00 68.12 253 THR A O 1
ATOM 1968 N N . GLU A 1 254 ? -56.105 35.337 43.364 1.00 66.50 254 GLU A N 1
ATOM 1969 C CA . GLU A 1 254 ? -57.512 34.984 43.115 1.00 66.50 254 GLU A CA 1
ATOM 1970 C C . GLU A 1 254 ? -57.788 33.508 43.405 1.00 66.50 254 GLU A C 1
ATOM 1972 O O . GLU A 1 254 ? -58.683 33.215 44.190 1.00 66.50 254 GLU A O 1
ATOM 1977 N N . ALA A 1 255 ? -56.975 32.585 42.881 1.00 65.12 255 ALA A N 1
ATOM 1978 C CA . ALA A 1 255 ? -57.155 31.152 43.116 1.00 65.12 255 ALA A CA 1
ATOM 1979 C C . ALA A 1 255 ? -57.022 30.763 44.601 1.00 65.12 255 ALA A C 1
ATOM 1981 O O . ALA A 1 255 ? -57.736 29.881 45.073 1.00 65.12 255 ALA A O 1
ATOM 1982 N N . MET A 1 256 ? -56.138 31.424 45.361 1.00 63.84 256 MET A N 1
ATOM 1983 C CA . MET A 1 256 ? -56.039 31.224 46.813 1.00 63.84 256 MET A CA 1
ATOM 1984 C C . MET A 1 256 ? -57.199 31.856 47.591 1.00 63.84 256 MET A C 1
ATOM 1986 O O . MET A 1 256 ? -57.630 31.291 48.593 1.00 63.84 256 MET A O 1
ATOM 1990 N N . THR A 1 257 ? -57.718 32.998 47.137 1.00 66.88 257 THR A N 1
ATOM 1991 C CA . THR A 1 257 ? -58.862 33.671 47.775 1.00 66.88 257 THR A CA 1
ATOM 1992 C C . THR A 1 257 ? -60.150 32.874 47.561 1.00 66.88 257 THR A C 1
ATOM 1994 O O . THR A 1 257 ? -60.931 32.722 48.495 1.00 66.88 257 THR A O 1
ATOM 1997 N N . ASP A 1 258 ? -60.327 32.288 46.375 1.00 67.81 258 ASP A N 1
ATOM 1998 C CA . ASP A 1 258 ? -61.474 31.439 46.024 1.00 67.81 258 ASP A CA 1
ATOM 1999 C C . ASP A 1 258 ? -61.478 30.118 46.821 1.00 67.81 258 ASP A C 1
ATOM 2001 O O . ASP A 1 258 ? -62.523 29.633 47.249 1.00 67.81 258 ASP A O 1
ATOM 2005 N N . LEU A 1 259 ? -60.291 29.576 47.119 1.00 64.81 259 LEU A N 1
ATOM 2006 C CA . LEU A 1 259 ? -60.115 28.408 47.993 1.00 64.81 259 LEU A CA 1
ATOM 2007 C C . LEU A 1 259 ? -60.318 28.712 49.487 1.00 64.81 259 LEU A C 1
ATOM 2009 O O . LEU A 1 259 ? -60.650 27.804 50.244 1.00 64.81 259 LEU A O 1
ATOM 2013 N N . MET A 1 260 ? -60.117 29.960 49.922 1.00 68.75 260 MET A N 1
ATOM 2014 C CA . MET A 1 260 ? -60.295 30.382 51.321 1.00 68.75 260 MET A CA 1
ATOM 2015 C C . MET A 1 260 ? -61.679 30.986 51.621 1.00 68.75 260 MET A C 1
ATOM 2017 O O . MET A 1 260 ? -62.032 31.101 52.791 1.00 68.75 260 MET A O 1
ATOM 2021 N N . GLY A 1 261 ? -62.458 31.377 50.606 1.00 56.38 261 GLY A N 1
ATOM 2022 C CA . GLY A 1 261 ? -63.746 32.071 50.761 1.00 56.38 261 GLY A CA 1
ATOM 2023 C C . GLY A 1 261 ? -64.991 31.182 50.879 1.00 56.38 261 GLY A C 1
ATOM 2024 O O . GLY A 1 261 ? -66.092 31.709 51.029 1.00 56.38 261 GLY A O 1
ATOM 2025 N N . ALA A 1 262 ? -64.859 29.856 50.810 1.00 54.16 262 ALA A N 1
ATOM 2026 C CA . ALA A 1 262 ? -65.993 28.932 50.838 1.00 54.16 262 ALA A CA 1
ATOM 2027 C C . ALA A 1 262 ? -66.263 28.366 52.246 1.00 54.16 262 ALA A C 1
ATOM 2029 O O . ALA A 1 262 ? -66.062 27.176 52.472 1.00 54.16 262 ALA A O 1
ATOM 2030 N N . ASP A 1 263 ? -66.736 29.201 53.179 1.00 46.06 263 ASP A N 1
ATOM 2031 C CA . ASP A 1 263 ? -67.487 28.727 54.355 1.00 46.06 263 ASP A CA 1
ATOM 2032 C C . ASP A 1 263 ? -68.375 29.837 54.955 1.00 46.06 263 ASP A C 1
ATOM 2034 O O . ASP A 1 263 ? -67.914 30.599 55.793 1.00 46.06 263 ASP A O 1
ATOM 2038 N N . GLU A 1 264 ? -69.635 29.947 54.508 1.00 38.75 264 GLU A N 1
ATOM 2039 C CA . GLU A 1 264 ? -70.799 30.324 55.338 1.00 38.75 264 GLU A CA 1
ATOM 2040 C C . GLU A 1 264 ? -72.114 29.935 54.621 1.00 38.75 264 GLU A C 1
ATOM 2042 O O . GLU A 1 264 ? -72.381 30.376 53.502 1.00 38.75 264 GLU A O 1
ATOM 2047 N N . GLY A 1 265 ? -72.983 29.163 55.295 1.00 35.09 265 GLY A N 1
ATOM 2048 C CA . GLY A 1 265 ? -74.433 29.177 55.032 1.00 35.09 265 GLY A CA 1
ATOM 2049 C C . GLY A 1 265 ? -75.151 27.832 54.867 1.00 35.09 265 GLY A C 1
ATOM 2050 O O . GLY A 1 265 ? -75.572 27.473 53.770 1.00 35.09 265 GLY A O 1
ATOM 2051 N N . VAL A 1 266 ? -75.410 27.140 55.981 1.00 41.12 266 VAL A N 1
ATOM 2052 C CA . VAL A 1 266 ? -76.397 26.047 56.094 1.00 41.12 266 VAL A CA 1
ATOM 2053 C C . VAL A 1 266 ? -77.824 26.565 55.837 1.00 41.12 266 VAL A C 1
ATOM 2055 O O . VAL A 1 266 ? -78.266 27.512 56.489 1.00 41.12 266 VAL A O 1
ATOM 2058 N N . LYS A 1 267 ? -78.591 25.888 54.969 1.00 36.56 267 LYS A N 1
ATOM 2059 C CA . LYS A 1 267 ? -80.067 25.856 55.010 1.00 36.56 267 LYS A CA 1
ATOM 2060 C C . LYS A 1 267 ? -80.577 24.432 54.760 1.00 36.56 267 LYS A C 1
ATOM 2062 O O . LYS A 1 267 ? -80.281 23.828 53.735 1.00 36.56 267 LYS A O 1
ATOM 2067 N N . GLU A 1 268 ? -81.332 23.925 55.733 1.00 36.31 268 GLU A N 1
ATOM 2068 C CA . GLU A 1 268 ? -82.017 22.624 55.750 1.00 36.31 268 GLU A CA 1
ATOM 2069 C C . GLU A 1 268 ? -83.209 22.527 54.760 1.00 36.31 268 GLU A C 1
ATOM 2071 O O . GLU A 1 268 ? -83.677 23.553 54.258 1.00 36.31 268 GLU A O 1
ATOM 2076 N N . PRO A 1 269 ? -83.701 21.301 54.459 1.00 53.50 269 PRO A N 1
ATOM 2077 C CA . PRO A 1 269 ? -84.446 20.977 53.237 1.00 53.50 269 PRO A CA 1
ATOM 2078 C C . PRO A 1 269 ? -85.978 20.969 53.415 1.00 53.50 269 PRO A C 1
ATOM 2080 O O . PRO A 1 269 ? -86.480 20.954 54.540 1.00 53.50 269 PRO A O 1
ATOM 2083 N N . PRO A 1 270 ? -86.745 20.840 52.312 1.00 43.66 270 PRO A N 1
ATOM 2084 C CA . PRO A 1 270 ? -87.814 19.838 52.352 1.00 43.66 270 PRO A CA 1
ATOM 2085 C C . PRO A 1 270 ? -88.014 19.012 51.064 1.00 43.66 270 PRO A C 1
ATOM 2087 O O . PRO A 1 270 ? -88.033 19.514 49.947 1.00 43.66 270 PRO A O 1
ATOM 2090 N N . GLN A 1 271 ? -88.193 17.714 51.324 1.00 39.94 271 GLN A N 1
ATOM 2091 C CA . GLN A 1 271 ? -89.099 16.704 50.753 1.00 39.94 271 GLN A CA 1
ATOM 2092 C C . GLN A 1 271 ? -89.698 16.847 49.339 1.00 39.94 271 GLN A C 1
ATOM 2094 O O . GLN A 1 271 ? -90.463 17.758 49.051 1.00 39.94 271 GLN A O 1
ATOM 2099 N N . GLY A 1 272 ? -89.595 15.726 48.610 1.00 35.59 272 GLY A N 1
ATOM 2100 C CA . GLY A 1 272 ? -90.771 15.028 48.077 1.00 35.59 272 GLY A CA 1
ATOM 2101 C C . GLY A 1 272 ? -91.011 15.155 46.573 1.00 35.59 272 GLY A C 1
ATOM 2102 O O . GLY A 1 272 ? -91.362 16.218 46.081 1.00 35.59 272 GLY A O 1
ATOM 2103 N N . GLY A 1 273 ? -90.925 14.032 45.852 1.00 32.81 273 GLY A N 1
ATOM 2104 C CA . GLY A 1 273 ? -91.409 13.958 44.472 1.00 32.81 273 GLY A CA 1
ATOM 2105 C C . GLY A 1 273 ? -90.877 12.775 43.674 1.00 32.81 273 GLY A C 1
ATOM 2106 O O . GLY A 1 273 ? -89.885 12.887 42.970 1.00 32.81 273 GLY A O 1
ATOM 2107 N N . SER A 1 274 ? -91.574 11.647 43.784 1.00 40.22 274 SER A N 1
ATOM 2108 C CA . SER A 1 274 ? -91.546 10.517 42.849 1.00 40.22 274 SER A CA 1
ATOM 2109 C C . SER A 1 274 ? -91.597 10.963 41.375 1.00 40.22 274 SER A C 1
ATOM 2111 O O . SER A 1 274 ? -92.344 11.887 41.051 1.00 40.22 274 SER A O 1
ATOM 2113 N N . THR A 1 275 ? -90.941 10.213 40.475 1.00 38.53 275 THR A N 1
ATOM 2114 C CA . THR A 1 275 ? -91.539 9.426 39.356 1.00 38.53 275 THR A CA 1
ATOM 2115 C C . THR A 1 275 ? -90.680 9.458 38.077 1.00 38.53 275 THR A C 1
ATOM 2117 O O . THR A 1 275 ? -90.329 10.528 37.601 1.00 38.53 275 THR A O 1
ATOM 2120 N N . GLY A 1 276 ? -90.485 8.282 37.458 1.00 37.31 276 GLY A N 1
ATOM 2121 C CA . GLY A 1 276 ? -90.375 8.103 35.994 1.00 37.31 276 GLY A CA 1
ATOM 2122 C C . GLY A 1 276 ? -88.960 8.196 35.411 1.00 37.31 276 GLY A C 1
ATOM 2123 O O . GLY A 1 276 ? -88.380 9.265 35.358 1.00 37.31 276 GLY A O 1
ATOM 2124 N N . ASN A 1 277 ? -88.314 7.076 35.074 1.00 41.50 277 ASN A N 1
ATOM 2125 C CA . ASN A 1 277 ? -88.430 6.343 33.798 1.00 41.50 277 ASN A CA 1
ATOM 2126 C C . ASN A 1 277 ? -87.955 7.145 32.571 1.00 41.50 277 ASN A C 1
ATOM 2128 O O . ASN A 1 277 ? -88.557 8.153 32.219 1.00 41.50 277 ASN A O 1
ATOM 2132 N N . GLY A 1 278 ? -86.941 6.631 31.869 1.00 39.19 278 GLY A N 1
ATOM 2133 C CA . GLY A 1 278 ? -86.460 7.211 30.614 1.00 39.19 278 GLY A CA 1
ATOM 2134 C C . GLY A 1 278 ? -85.205 6.529 30.082 1.00 39.19 278 GLY A C 1
ATOM 2135 O O . GLY A 1 278 ? -84.098 6.982 30.324 1.00 39.19 278 GLY A O 1
ATOM 2136 N N . ASN A 1 279 ? -85.423 5.416 29.392 1.00 45.44 279 ASN A N 1
ATOM 2137 C CA . ASN A 1 279 ? -84.461 4.570 28.688 1.00 45.44 279 ASN A CA 1
ATOM 2138 C C . ASN A 1 279 ? -83.823 5.245 27.442 1.00 45.44 279 ASN A C 1
ATOM 2140 O O . ASN A 1 279 ? -84.399 6.200 26.918 1.00 45.44 279 ASN A O 1
ATOM 2144 N N . HIS A 1 280 ? -82.784 4.585 26.898 1.00 47.69 280 HIS A N 1
ATOM 2145 C CA . HIS A 1 280 ? -82.114 4.744 25.583 1.00 47.69 280 HIS A CA 1
ATOM 2146 C C . HIS A 1 280 ? -81.006 5.814 25.512 1.00 47.69 280 HIS A C 1
ATOM 2148 O O . HIS A 1 280 ? -81.219 6.945 25.926 1.00 47.69 280 HIS A O 1
ATOM 2154 N N . ASN A 1 281 ? -79.819 5.568 24.951 1.00 43.59 281 ASN A N 1
ATOM 2155 C CA . ASN A 1 281 ? -79.216 4.424 24.251 1.00 43.59 281 ASN A CA 1
ATOM 2156 C C . ASN A 1 281 ? -77.690 4.566 24.373 1.00 43.59 281 ASN A C 1
ATOM 2158 O O . ASN A 1 281 ? -77.234 5.731 24.318 1.00 43.59 281 ASN A O 1
#

Solvent-accessible surface area (backbone atoms only — not comparable to full-atom values): 16270 Å² total; per-residue (Å²): 113,66,71,59,51,64,61,46,49,61,53,51,49,48,52,55,51,50,41,56,64,66,13,62,45,77,37,55,83,59,31,38,32,39,31,27,44,86,89,36,88,69,53,76,44,63,55,39,86,39,81,45,54,63,95,50,48,44,78,79,49,76,50,60,49,48,85,42,79,45,82,40,77,75,40,81,34,49,24,57,75,71,47,66,34,34,40,32,35,41,40,33,32,28,45,77,32,66,69,40,36,61,75,65,38,86,61,59,67,61,52,53,44,51,52,49,54,54,47,51,42,54,55,42,36,74,26,41,65,71,51,51,71,72,35,49,70,58,52,25,52,53,49,43,54,63,45,42,75,54,33,53,74,26,26,33,45,72,77,50,45,44,71,72,59,78,48,62,53,70,69,58,50,51,53,51,51,52,50,51,51,52,51,50,51,52,52,50,53,49,54,50,53,51,51,50,52,51,52,50,50,52,52,50,53,55,51,57,74,72,42,95,60,89,77,55,73,64,57,60,50,49,53,50,52,52,50,52,51,53,50,52,52,50,52,52,63,67,39,96,82,49,79,83,80,85,75,58,71,68,61,55,51,50,57,52,48,64,71,68,66,80,79,87,83,92,78,87,88,82,85,90,82,89,83,82,90,86,83,88,133

Foldseek 3Di:
DVVVCVVVVVVVVCVVVVQQVVFKDAAAAQKKWWKDFPPHTDDIGHGGIGGHGPPGIDTPDIDGQDWDKAKADWDWAAACVRFIKTWIKMWIKGQQDPVLQVPVDPDPNVVLNVQLVVLVNVVRHDHHPVCVVVVQVVSFVSSQVSCQVPCVSSRMHTDTMGIDDIHGDVVVVVVVVVVVVVVVVVVVVVVVVVVVVVVLVVVVVVVVVPDPDDDDPVVSVVVVVVVVVVVVVVVLCPDPPNDDDDDDVVVVVVVVCVVVVPDDDDDDDDDDDDDDDDDDD

Mean predicted aligned error: 14.54 Å

Radius of gyration: 45.42 Å; Cα contacts (8 Å, |Δi|>4): 291; chains: 1; bounding box: 126×54×131 Å

Sequence (281 aa):
MDLVLALLFPFTLLLLGGGAASSMKLINQGNEALVERLGKYHRKLQPGLNFLIPVLDNIIVEDTVREQVLDITPQAAITKDSVSVEVNAIVYWQIVELEKAHYSIDNLALAIENIVNTTLRAKIGEMKLEETISGTPEINLALLKALDEVTEKWGVKILRVEVQHLSLPPTLQKSMEEERSAEIRKRASIAEAEGIAESMGLIFETLQKKSHDGLSMSEVLKFLVAQKYVQASKELSASPNAKIIFMDPKVLTEAMTDLMGADEGVKEPPQGGSTGNGNHN

Secondary structure (DSSP, 8-state):
-HHHHHHHHHHHHHHHHHHHHTTEEEEPTTEEEEEEETTEEEEEEPSEEEE--TTTEEEEEEEE-S-EEEEPPPEEEE-TTS-EEEEEEEEEEEES-HHHHHHH-S-HHHHHHHHHHHHHHHHHHHS-HHHHHH-HHHHHHHHHHHHHHHHGGGTEEEEEEEEEEEEPPHHHHHHHHHHHHHHHHHHHHHHHHHHHHHHHHHHHHHHHHH-SS---HHHHHHHHHHHHHHHHHHHHHHSTT-------HHHHHHHHHHHHS--------------------

Nearest PDB structures (foldseek):
  8z5g-assembly1_A  TM=6.203E-01  e=1.158E-18  Escherichia coli K-12
  3bk6-assembly1_C  TM=9.423E-01  e=7.025E-13  Pyrococcus horikoshii
  8gn9-assembly1_A-2  TM=9.374E-01  e=6.305E-11  Pyrococcus horikoshii
  3bk6-assembly1_A  TM=7.053E-01  e=5.561E-13  Pyrococcus horikoshii
  4fvj-assembly2_B  TM=9.358E-01  e=1.702E-10  Mus musculus

pLDDT: mean 82.88, std 15.91, range [32.81, 97.5]